Protein AF-A0A0M3RDX3-F1 (afdb_monomer)

Secondary structure (DSSP, 8-state):
----HHHHHHHHHHHHHTT-HHHHHHHHHHHHHHHHHHHHHT-HHHHHHHHHHHHHHHHHHHHHHHHHHHHHHHHHHHHHHHHSTT-HHHHHHHHHHHSS--HHHHHHHHHHHHHHHHHHHHHHHHHHHHHHHHHHHTS----------------------------------------TTHHHHHHHHHHHHHHHHHHHHT---BHHHHTTSGGGSTT-EEEEEEEEEEE----TTGGGGGGTEEEEEEEE-SS---GGG-EEEEEETTTTHHHHHHHHHHSEEEEEEEEE--TTT--TT--SEEEEEEEEE--

Sequence (315 aa):
MGWNWAAFFAGMFWLGYRKMYKIVLIILGAFLAFDIISLIINNPILDEMNYSIGIVTSVVLGMSGNYYYYKNAQDKIKNVKTLLPHNPTGQEDVLRKQGGSSWGGVFIVLGLFVVYLSINVAMAFVFDSTAQDSISKDKPEAAVATNNTDTSDKDNTDDTTEGTDTETDITDTDTTTSNSADDETSLATEQDLLQSYMKENGLTVQAIDFQYDMANQLNQEFAIIGNASLSDYYNYGFSELEKEFFAVK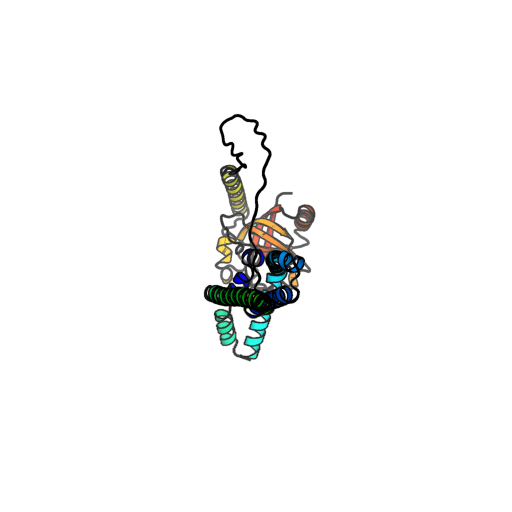IYPIEDSTSIKDVWTLYFSRTDFAELFNTLKVKGETLLVGTGFIPSELYEDSQGNLAVASQASWEE

Nearest PDB structures (foldseek):
  6cqk-assembly2_A  TM=6.726E-01  e=4.193E-02  Saccharomyces cerevisiae
  2hql-assembly3_F  TM=5.493E-01  e=7.071E-02  Mycoplasmoides pneumoniae

pLDDT: mean 79.91, std 21.63, range [25.94, 98.06]

Radius of gyration: 32.67 Å; Cα contacts (8 Å, |Δi|>4): 333; chains: 1; bounding box: 100×36×83 Å

Structure (mmCIF, N/CA/C/O backbone):
data_AF-A0A0M3RDX3-F1
#
_entry.id   AF-A0A0M3RDX3-F1
#
loop_
_atom_site.group_PDB
_atom_site.id
_atom_site.type_symbol
_atom_site.label_atom_id
_atom_site.label_alt_id
_atom_site.label_comp_id
_atom_site.label_asym_id
_atom_site.label_entity_id
_atom_site.label_seq_id
_atom_site.pdbx_PDB_ins_code
_atom_site.Cartn_x
_atom_site.Cartn_y
_atom_site.Cartn_z
_atom_site.occupancy
_atom_site.B_iso_or_equiv
_atom_site.auth_seq_id
_atom_s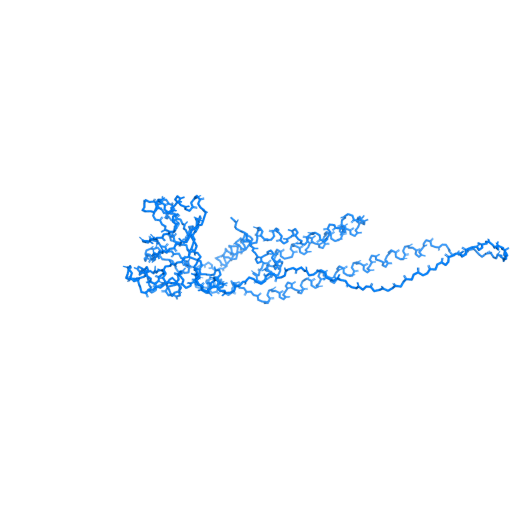ite.auth_comp_id
_atom_site.auth_asym_id
_atom_site.auth_atom_id
_atom_site.pdbx_PDB_model_num
ATOM 1 N N . MET A 1 1 ? -1.444 9.215 -1.630 1.00 56.88 1 MET A N 1
ATOM 2 C CA . MET A 1 1 ? -0.490 8.285 -2.286 1.00 56.88 1 MET A CA 1
ATOM 3 C C . MET A 1 1 ? 0.718 8.153 -1.378 1.00 56.88 1 MET A C 1
ATOM 5 O O . MET A 1 1 ? 1.425 9.136 -1.217 1.00 56.88 1 MET A O 1
ATOM 9 N N . GLY A 1 2 ? 0.893 7.006 -0.720 1.00 84.69 2 GLY A N 1
ATOM 10 C CA . GLY A 1 2 ? 2.034 6.755 0.171 1.00 84.69 2 GLY A CA 1
ATOM 11 C C . GLY A 1 2 ? 3.229 6.141 -0.564 1.00 84.69 2 GLY A C 1
ATOM 12 O O . GLY A 1 2 ? 3.058 5.541 -1.630 1.00 84.69 2 GLY A O 1
ATOM 13 N N . TRP A 1 3 ? 4.417 6.275 0.028 1.00 91.50 3 TRP A N 1
ATOM 14 C CA . TRP A 1 3 ? 5.672 5.701 -0.463 1.00 91.50 3 TRP A CA 1
ATOM 15 C C . TRP A 1 3 ? 5.632 4.165 -0.514 1.00 91.50 3 TRP A C 1
ATOM 17 O O . TRP A 1 3 ? 5.060 3.513 0.360 1.00 91.50 3 TRP A O 1
ATOM 27 N N . ASN A 1 4 ? 6.241 3.573 -1.542 1.00 94.19 4 ASN A N 1
ATOM 28 C CA . ASN A 1 4 ? 6.347 2.129 -1.728 1.00 94.19 4 ASN A CA 1
ATOM 29 C C . ASN A 1 4 ? 7.804 1.667 -1.583 1.00 94.19 4 ASN A C 1
ATOM 31 O O . ASN A 1 4 ? 8.571 1.645 -2.547 1.00 94.19 4 ASN A O 1
ATOM 35 N N . TRP A 1 5 ? 8.157 1.232 -0.373 1.00 93.94 5 TRP A N 1
ATOM 36 C CA . TRP A 1 5 ? 9.494 0.732 -0.048 1.00 93.94 5 TRP A CA 1
ATOM 37 C C . TRP A 1 5 ? 9.927 -0.464 -0.899 1.00 93.94 5 TRP A C 1
ATOM 39 O O . TRP A 1 5 ? 11.067 -0.527 -1.354 1.00 93.94 5 TRP A O 1
ATOM 49 N N . ALA A 1 6 ? 9.013 -1.395 -1.169 1.00 92.31 6 ALA A N 1
ATOM 50 C CA . ALA A 1 6 ? 9.333 -2.591 -1.938 1.00 92.31 6 ALA A CA 1
ATOM 51 C C . ALA A 1 6 ? 9.639 -2.262 -3.409 1.00 92.31 6 ALA A C 1
ATOM 53 O O . ALA A 1 6 ? 10.578 -2.807 -3.980 1.00 92.31 6 ALA A O 1
ATOM 54 N N . ALA A 1 7 ? 8.885 -1.344 -4.017 1.00 94.56 7 ALA A N 1
ATOM 55 C CA . ALA A 1 7 ? 9.127 -0.877 -5.378 1.00 94.56 7 ALA A CA 1
ATOM 56 C C . ALA A 1 7 ? 10.412 -0.046 -5.485 1.00 94.56 7 ALA A C 1
ATOM 58 O O . ALA A 1 7 ? 11.087 -0.120 -6.506 1.00 94.56 7 ALA A O 1
ATOM 59 N N . PHE A 1 8 ? 10.765 0.707 -4.440 1.00 95.44 8 PHE A N 1
ATOM 60 C CA . PHE A 1 8 ? 12.016 1.459 -4.386 1.00 95.44 8 PHE A CA 1
ATOM 61 C C . PHE A 1 8 ? 13.242 0.535 -4.365 1.00 95.44 8 PHE A C 1
ATOM 63 O O . PHE A 1 8 ? 14.113 0.655 -5.223 1.00 95.44 8 PHE A O 1
ATOM 70 N N . PHE A 1 9 ? 13.293 -0.421 -3.431 1.00 94.88 9 PHE A N 1
ATOM 71 C CA . PHE A 1 9 ? 14.467 -1.287 -3.272 1.00 94.88 9 PHE A CA 1
ATOM 72 C C . PHE A 1 9 ? 14.537 -2.415 -4.304 1.00 94.88 9 PHE A C 1
ATOM 74 O O . PHE A 1 9 ? 15.605 -2.696 -4.837 1.00 94.88 9 PHE A O 1
ATOM 81 N N . ALA A 1 10 ? 13.411 -3.065 -4.613 1.00 92.75 10 ALA A N 1
ATOM 82 C CA . ALA A 1 10 ? 13.387 -4.180 -5.562 1.00 92.75 10 ALA A CA 1
ATOM 83 C C . ALA A 1 10 ? 13.076 -3.746 -7.008 1.00 92.75 10 ALA A C 1
ATOM 85 O O . ALA A 1 10 ? 13.090 -4.581 -7.917 1.00 92.75 10 ALA A O 1
ATOM 86 N N . GLY A 1 11 ? 12.794 -2.461 -7.248 1.00 94.25 11 GLY A N 1
ATOM 87 C CA . GLY A 1 11 ? 12.669 -1.872 -8.581 1.00 94.25 11 GLY A CA 1
ATOM 88 C C . GLY A 1 11 ? 11.718 -2.634 -9.509 1.00 94.25 11 GLY A C 1
ATOM 89 O O . GLY A 1 11 ? 10.585 -2.987 -9.168 1.00 94.25 11 GLY A O 1
ATOM 90 N N . MET A 1 12 ? 12.200 -2.935 -10.715 1.00 94.50 12 MET A N 1
ATOM 91 C CA . MET A 1 12 ? 11.442 -3.679 -11.725 1.00 94.50 12 MET A CA 1
ATOM 92 C C . MET A 1 12 ? 11.116 -5.130 -11.323 1.00 94.50 12 MET A C 1
ATOM 94 O O . MET A 1 12 ? 10.133 -5.691 -11.814 1.00 94.50 12 MET A O 1
ATOM 98 N N . PHE A 1 13 ? 11.876 -5.743 -10.408 1.00 95.38 13 PHE A N 1
ATOM 99 C CA . PHE A 1 13 ? 11.593 -7.101 -9.930 1.00 95.38 13 PHE A CA 1
ATOM 100 C C . PHE A 1 13 ? 10.329 -7.142 -9.073 1.00 95.38 13 PHE A C 1
ATOM 102 O O . PHE A 1 13 ? 9.545 -8.087 -9.183 1.00 95.38 13 PHE A O 1
ATOM 109 N N . TRP A 1 14 ? 10.061 -6.084 -8.302 1.00 95.44 14 TRP A N 1
ATOM 110 C CA . TRP A 1 14 ? 8.790 -5.930 -7.595 1.00 95.44 14 TRP A CA 1
ATOM 111 C C . TRP A 1 14 ? 7.600 -5.867 -8.564 1.00 95.44 14 TRP A C 1
ATOM 113 O O . TRP A 1 14 ? 6.567 -6.509 -8.344 1.00 95.44 14 TRP A O 1
ATOM 123 N N . LEU A 1 15 ? 7.758 -5.165 -9.692 1.00 94.75 15 LEU A N 1
ATOM 124 C CA . LEU A 1 15 ? 6.741 -5.130 -10.747 1.00 94.75 15 LEU A CA 1
ATOM 125 C C . LEU A 1 15 ? 6.494 -6.529 -11.333 1.00 94.75 15 LEU A C 1
ATOM 127 O O . LEU A 1 15 ? 5.342 -6.916 -11.549 1.00 94.75 15 LEU A O 1
ATOM 131 N N . GLY A 1 16 ? 7.558 -7.308 -11.549 1.00 94.56 16 GLY A N 1
ATOM 132 C CA . GLY A 1 16 ? 7.484 -8.707 -11.979 1.00 94.56 16 GLY A CA 1
ATOM 133 C C . GLY A 1 16 ? 6.745 -9.597 -10.987 1.00 94.56 16 GLY A C 1
ATOM 134 O O . GLY A 1 16 ? 5.811 -10.307 -11.364 1.00 94.56 16 GLY A O 1
ATOM 135 N N . TYR A 1 17 ? 7.101 -9.490 -9.707 1.00 94.12 17 TYR A N 1
ATOM 136 C CA . TYR A 1 17 ? 6.455 -10.196 -8.602 1.00 94.12 17 TYR A CA 1
ATOM 137 C C . TYR A 1 17 ? 4.943 -9.921 -8.537 1.00 94.12 17 TYR A C 1
ATOM 139 O O . TYR A 1 17 ? 4.150 -10.833 -8.291 1.00 94.12 17 TYR A O 1
ATOM 147 N N . ARG A 1 18 ? 4.523 -8.683 -8.836 1.00 92.50 18 ARG A N 1
ATOM 148 C CA . ARG A 1 18 ? 3.112 -8.248 -8.892 1.00 92.50 18 ARG A CA 1
ATOM 149 C C . ARG A 1 18 ? 2.455 -8.417 -10.270 1.00 92.50 18 ARG A C 1
ATOM 151 O O . ARG A 1 18 ? 1.330 -7.955 -10.482 1.00 92.50 18 ARG A O 1
ATOM 158 N N . LYS A 1 19 ? 3.119 -9.103 -11.208 1.00 90.88 19 LYS A N 1
ATOM 159 C CA . LYS A 1 19 ? 2.622 -9.399 -12.564 1.00 90.88 19 LYS A CA 1
ATOM 160 C C . LYS A 1 19 ? 2.250 -8.130 -13.353 1.00 90.88 19 LYS A C 1
ATOM 162 O O . LYS A 1 19 ? 1.191 -8.072 -13.987 1.00 90.88 19 LYS A O 1
ATOM 167 N N . MET A 1 20 ? 3.095 -7.099 -13.286 1.00 92.69 20 MET A N 1
ATOM 168 C CA . MET A 1 20 ? 2.949 -5.811 -13.985 1.00 92.69 20 MET A CA 1
ATOM 169 C C . MET A 1 20 ? 3.916 -5.681 -15.174 1.00 92.69 20 MET A C 1
ATOM 171 O O . MET A 1 20 ? 4.613 -4.680 -15.335 1.00 92.69 20 MET A O 1
ATOM 175 N N . TYR A 1 21 ? 3.951 -6.697 -16.040 1.00 92.94 21 TYR A N 1
ATOM 176 C CA . TYR A 1 21 ? 4.960 -6.829 -17.102 1.00 92.94 21 TYR A CA 1
ATOM 177 C C . TYR A 1 21 ? 4.956 -5.699 -18.140 1.00 92.94 21 TYR A C 1
ATOM 179 O O . TYR A 1 21 ? 5.997 -5.393 -18.707 1.00 92.94 21 TYR A O 1
ATOM 187 N N . LYS A 1 22 ? 3.814 -5.036 -18.371 1.00 93.12 22 LYS A N 1
ATOM 188 C CA . LYS A 1 22 ? 3.742 -3.896 -19.303 1.00 93.12 22 LYS A CA 1
ATOM 189 C C . LYS A 1 22 ? 4.659 -2.748 -18.873 1.00 93.12 22 LYS A C 1
ATOM 191 O O . LYS A 1 22 ? 5.347 -2.181 -19.707 1.00 93.12 22 LYS A O 1
ATOM 196 N N . ILE A 1 23 ? 4.686 -2.438 -17.576 1.00 93.69 23 ILE A N 1
ATOM 197 C CA . ILE A 1 23 ? 5.525 -1.362 -17.031 1.00 93.69 23 ILE A CA 1
ATOM 198 C C . ILE A 1 23 ? 6.998 -1.765 -17.106 1.00 93.69 23 ILE A C 1
ATOM 200 O O . ILE A 1 23 ? 7.827 -0.955 -17.499 1.00 93.69 23 ILE A O 1
ATOM 204 N N . VAL A 1 24 ? 7.310 -3.033 -16.819 1.00 95.81 24 VAL A N 1
ATOM 205 C CA . VAL A 1 24 ? 8.669 -3.576 -16.973 1.00 95.81 24 VAL A CA 1
ATOM 206 C C . VAL A 1 24 ? 9.180 -3.391 -18.403 1.00 95.81 24 VAL A C 1
ATOM 208 O O . VAL A 1 24 ? 10.291 -2.907 -18.591 1.00 95.81 24 VAL A O 1
ATOM 211 N N . LEU A 1 25 ? 8.365 -3.724 -19.410 1.00 96.56 25 LEU A N 1
ATOM 212 C CA . LEU A 1 25 ? 8.739 -3.557 -20.817 1.00 96.56 25 LEU A CA 1
ATOM 213 C C . LEU A 1 25 ? 8.931 -2.086 -21.203 1.00 96.56 25 LEU A C 1
ATOM 215 O O . LEU A 1 25 ? 9.845 -1.785 -21.961 1.00 96.56 25 LEU A O 1
ATOM 219 N N . ILE A 1 26 ? 8.106 -1.176 -20.675 1.00 95.81 26 ILE A N 1
ATOM 220 C CA . ILE A 1 26 ? 8.267 0.267 -20.908 1.00 95.81 26 ILE A CA 1
ATOM 221 C C . ILE A 1 26 ? 9.595 0.762 -20.325 1.00 95.81 26 ILE A C 1
ATOM 223 O O . ILE A 1 26 ? 10.317 1.472 -21.014 1.00 95.81 26 ILE A O 1
ATOM 227 N N . ILE A 1 27 ? 9.934 0.367 -19.094 1.00 95.56 27 ILE A N 1
ATOM 228 C CA . ILE A 1 27 ? 11.190 0.766 -18.440 1.00 95.56 27 ILE A CA 1
ATOM 229 C C . ILE A 1 27 ? 12.394 0.222 -19.213 1.00 95.56 27 ILE A C 1
ATOM 231 O O . ILE A 1 27 ? 13.275 0.992 -19.579 1.00 95.56 27 ILE A O 1
ATOM 235 N N . LEU A 1 28 ? 12.408 -1.079 -19.527 1.00 96.00 28 LEU A N 1
ATOM 236 C CA . LEU A 1 28 ? 13.502 -1.689 -20.293 1.00 96.00 28 LEU A CA 1
ATOM 237 C C . LEU A 1 28 ? 13.637 -1.090 -21.693 1.00 96.00 28 LEU A C 1
ATOM 239 O O . LEU A 1 28 ? 14.749 -0.866 -22.158 1.00 96.00 28 LEU A O 1
ATOM 243 N N . GLY A 1 29 ? 12.517 -0.816 -22.364 1.00 96.19 29 GLY A N 1
ATOM 244 C CA . GLY A 1 29 ? 12.521 -0.162 -23.668 1.00 96.19 29 GLY A CA 1
ATOM 245 C C . GLY A 1 29 ? 13.047 1.272 -23.599 1.00 96.19 29 GLY A C 1
ATOM 246 O O . GLY A 1 29 ? 13.788 1.683 -24.484 1.00 96.19 29 GLY A O 1
ATOM 247 N N . ALA A 1 30 ? 12.705 2.017 -22.544 1.00 94.75 30 ALA A N 1
ATOM 248 C CA . ALA A 1 30 ? 13.219 3.364 -22.322 1.00 94.75 30 ALA A CA 1
ATOM 249 C C . ALA A 1 30 ? 14.728 3.362 -22.044 1.00 94.75 30 ALA A C 1
ATOM 251 O O . ALA A 1 30 ? 15.435 4.190 -22.611 1.00 94.75 30 ALA A O 1
ATOM 252 N N . PHE A 1 31 ? 15.221 2.416 -21.237 1.00 94.25 31 PHE A N 1
ATOM 253 C CA . PHE A 1 31 ? 16.658 2.241 -20.999 1.00 94.25 31 PHE A CA 1
ATOM 254 C C . PHE A 1 31 ? 17.389 1.898 -22.292 1.00 94.25 31 PHE A C 1
ATOM 256 O O . PHE A 1 31 ? 18.307 2.609 -22.675 1.00 94.25 31 PHE A O 1
ATOM 263 N N . LEU A 1 32 ? 16.897 0.907 -23.039 1.00 94.06 32 LEU A N 1
ATOM 264 C CA . LEU A 1 32 ? 17.503 0.521 -24.310 1.00 94.06 32 LEU A CA 1
ATOM 265 C C . LEU A 1 32 ? 17.516 1.676 -25.326 1.00 94.06 32 LEU A C 1
ATOM 267 O O . LEU A 1 32 ? 18.496 1.866 -26.038 1.00 94.06 32 LEU A O 1
ATOM 271 N N . ALA A 1 33 ? 16.437 2.458 -25.406 1.00 93.06 33 ALA A N 1
ATOM 272 C CA . ALA A 1 33 ? 16.391 3.631 -26.273 1.00 93.06 33 ALA A CA 1
ATOM 273 C C . ALA A 1 33 ? 17.407 4.698 -25.840 1.00 93.06 33 ALA A C 1
ATOM 275 O O . ALA A 1 33 ? 18.062 5.290 -26.695 1.00 93.06 33 ALA A O 1
ATOM 276 N N . PHE A 1 34 ? 17.550 4.927 -24.532 1.00 91.62 34 PHE A N 1
ATOM 277 C CA . PHE A 1 34 ? 18.542 5.848 -23.987 1.00 91.62 34 PHE A CA 1
ATOM 278 C C . PHE A 1 34 ? 19.973 5.382 -24.290 1.00 91.62 34 PHE A C 1
ATOM 280 O O . PHE A 1 34 ? 20.761 6.185 -24.781 1.00 91.62 34 PHE A O 1
ATOM 287 N N . ASP A 1 35 ? 20.274 4.091 -24.115 1.00 89.50 35 ASP A N 1
ATOM 288 C CA . ASP A 1 35 ? 21.580 3.502 -24.440 1.00 89.50 35 ASP A CA 1
ATOM 289 C C . ASP A 1 35 ? 21.932 3.705 -25.923 1.00 89.50 35 ASP A C 1
ATOM 291 O O . ASP A 1 35 ? 23.019 4.177 -26.256 1.00 89.50 35 ASP A O 1
ATOM 295 N N . ILE A 1 36 ? 20.989 3.423 -26.833 1.00 89.88 36 ILE A N 1
ATOM 296 C CA . ILE A 1 36 ? 21.179 3.630 -28.279 1.00 89.88 36 ILE A CA 1
ATOM 297 C C . ILE A 1 36 ? 21.453 5.108 -28.591 1.00 89.88 36 ILE A C 1
ATOM 299 O O . ILE A 1 36 ? 22.317 5.421 -29.409 1.00 89.88 36 ILE A O 1
ATOM 303 N N . ILE A 1 37 ? 20.726 6.026 -27.949 1.00 90.19 37 ILE A N 1
ATOM 304 C CA . ILE A 1 37 ? 20.927 7.468 -28.128 1.00 90.19 37 ILE A CA 1
ATOM 305 C C . ILE A 1 37 ? 22.308 7.891 -27.610 1.00 90.19 37 ILE A C 1
ATOM 307 O O . ILE A 1 37 ? 22.996 8.634 -28.312 1.00 90.19 37 ILE A O 1
ATOM 311 N N . SER A 1 38 ? 22.732 7.405 -26.437 1.00 88.00 38 SER A N 1
ATOM 312 C CA . SER A 1 38 ? 24.060 7.703 -25.877 1.00 88.00 38 SER A CA 1
ATOM 313 C C . SER A 1 38 ? 25.166 7.251 -26.829 1.00 88.00 38 SER A C 1
ATOM 315 O O . SER A 1 38 ? 26.040 8.044 -27.178 1.00 88.00 38 SER A O 1
ATOM 317 N N . LEU A 1 39 ? 25.049 6.028 -27.362 1.00 85.31 39 LEU A N 1
ATOM 318 C CA . LEU A 1 39 ? 26.000 5.462 -28.324 1.00 85.31 39 LEU A CA 1
ATOM 319 C C . LEU A 1 39 ? 26.100 6.276 -29.623 1.00 85.31 39 LEU A C 1
ATOM 321 O O . LEU A 1 39 ? 27.195 6.468 -30.145 1.00 85.31 39 LEU A O 1
ATOM 325 N N . ILE A 1 40 ? 24.978 6.765 -30.163 1.00 86.75 40 ILE A N 1
ATOM 326 C CA . ILE A 1 40 ? 24.977 7.548 -31.413 1.00 86.75 40 ILE A CA 1
ATOM 327 C C . ILE A 1 40 ? 25.571 8.944 -31.201 1.00 86.75 40 ILE A C 1
ATOM 329 O O . ILE A 1 40 ? 26.276 9.454 -32.072 1.00 86.75 40 ILE A O 1
ATOM 333 N N . ILE A 1 41 ? 25.254 9.587 -30.075 1.00 88.31 41 ILE A N 1
ATOM 334 C CA . ILE A 1 41 ? 25.700 10.955 -29.784 1.00 88.31 41 ILE A CA 1
ATOM 335 C C . ILE A 1 41 ? 27.169 10.966 -29.324 1.00 88.31 41 ILE A C 1
ATOM 337 O O . ILE A 1 41 ? 27.855 11.964 -29.550 1.00 88.31 41 ILE A O 1
ATOM 341 N N . ASN A 1 42 ? 27.650 9.867 -28.727 1.00 82.94 42 ASN A N 1
ATOM 342 C CA . ASN A 1 42 ? 29.015 9.688 -28.226 1.00 82.94 42 ASN A CA 1
ATOM 343 C C . ASN A 1 42 ? 29.465 10.868 -27.342 1.00 82.94 42 ASN A C 1
ATOM 345 O O . ASN A 1 42 ? 30.502 11.493 -27.575 1.00 82.94 42 ASN A O 1
ATOM 349 N N . ASN A 1 43 ? 28.618 11.234 -26.373 1.00 83.81 43 ASN A N 1
ATOM 350 C CA . ASN A 1 43 ? 28.855 12.358 -25.472 1.00 83.81 43 ASN A CA 1
ATOM 351 C C . ASN A 1 43 ? 29.113 11.853 -24.044 1.00 83.81 43 ASN A C 1
ATOM 353 O O . ASN A 1 43 ? 28.217 11.235 -23.466 1.00 83.81 43 ASN A O 1
ATOM 357 N N . PRO A 1 44 ? 30.265 12.196 -23.438 1.00 82.81 44 PRO A N 1
ATOM 358 C CA . PRO A 1 44 ? 30.644 11.702 -22.115 1.00 82.81 44 PRO A CA 1
ATOM 359 C C . PRO A 1 44 ? 29.654 12.084 -21.002 1.00 82.81 44 PRO A C 1
ATOM 361 O O . PRO A 1 44 ? 29.497 11.337 -20.044 1.00 82.81 44 PRO A O 1
ATOM 364 N N . ILE A 1 45 ? 28.918 13.194 -21.141 1.00 83.06 45 ILE A N 1
ATOM 365 C CA . ILE A 1 45 ? 27.884 13.598 -20.174 1.00 83.06 45 ILE A CA 1
ATOM 366 C C . ILE A 1 45 ? 26.717 12.599 -20.170 1.00 83.06 45 ILE A C 1
ATOM 368 O O . ILE A 1 45 ? 26.169 12.292 -19.113 1.00 83.06 45 ILE A O 1
ATOM 372 N N . LEU A 1 46 ? 26.318 12.086 -21.339 1.00 81.44 46 LEU A N 1
ATOM 373 C CA . LEU A 1 46 ? 25.218 11.119 -21.436 1.00 81.44 46 LEU A CA 1
ATOM 374 C C . LEU A 1 46 ? 25.610 9.763 -20.834 1.00 81.44 46 LEU A C 1
ATOM 376 O O . LEU A 1 46 ? 24.785 9.135 -20.167 1.00 81.44 46 LEU A O 1
ATOM 380 N N . ASP A 1 47 ? 26.876 9.370 -20.982 1.00 78.50 47 ASP A N 1
ATOM 381 C CA . ASP A 1 47 ? 27.413 8.143 -20.389 1.00 78.50 47 ASP A CA 1
ATOM 382 C C . ASP A 1 47 ? 27.488 8.232 -18.857 1.00 78.50 47 ASP A C 1
ATOM 384 O O . ASP A 1 47 ? 27.100 7.291 -18.160 1.00 78.50 47 ASP A O 1
ATOM 388 N N . GLU A 1 48 ? 27.893 9.384 -18.308 1.00 81.25 48 GLU A N 1
ATOM 389 C CA . GLU A 1 48 ? 27.860 9.632 -16.859 1.00 81.25 48 GLU A CA 1
ATOM 390 C C . GLU A 1 48 ? 26.429 9.590 -16.301 1.00 81.25 48 GLU A C 1
ATOM 392 O O . GLU A 1 48 ? 26.175 9.000 -15.245 1.00 81.25 48 GLU A O 1
ATOM 397 N N . MET A 1 49 ? 25.459 10.156 -17.029 1.00 81.12 49 MET A N 1
ATOM 398 C CA . MET A 1 49 ? 24.050 10.122 -16.632 1.00 81.12 49 MET A CA 1
ATOM 399 C C . MET A 1 49 ? 23.477 8.701 -16.595 1.00 81.12 49 MET A C 1
ATOM 401 O O . MET A 1 49 ? 22.560 8.448 -15.804 1.00 81.12 49 MET A O 1
ATOM 405 N N . ASN A 1 50 ? 24.017 7.767 -17.384 1.00 77.38 50 ASN A N 1
ATOM 406 C CA . ASN A 1 50 ? 23.499 6.404 -17.460 1.00 77.38 50 ASN A CA 1
ATOM 407 C C . ASN A 1 50 ? 23.575 5.671 -16.106 1.00 77.38 50 ASN A C 1
ATOM 409 O O . ASN A 1 50 ? 22.658 4.943 -15.737 1.00 77.38 50 ASN A O 1
ATOM 413 N N . TYR A 1 51 ? 24.588 5.949 -15.278 1.00 75.06 51 TYR A N 1
ATOM 414 C CA . TYR A 1 51 ? 24.670 5.382 -13.923 1.00 75.06 51 TYR A CA 1
ATOM 415 C C . TYR A 1 51 ? 23.560 5.886 -12.986 1.00 75.06 51 TYR A C 1
ATOM 417 O O . TYR A 1 51 ? 23.111 5.166 -12.091 1.00 75.06 51 TYR A O 1
ATOM 425 N N . SER A 1 52 ? 23.073 7.111 -13.198 1.00 85.62 52 SER A N 1
ATOM 426 C CA . SER A 1 52 ? 22.057 7.739 -12.344 1.00 85.62 52 SER A CA 1
ATOM 427 C C . SER A 1 52 ? 20.617 7.343 -12.699 1.00 85.62 52 SER A C 1
ATOM 429 O O . SER A 1 52 ? 19.724 7.439 -11.850 1.00 85.62 52 SER A O 1
ATOM 431 N N . ILE A 1 53 ? 20.377 6.838 -13.918 1.00 88.31 53 ILE A N 1
ATOM 432 C CA . ILE A 1 53 ? 19.027 6.520 -14.413 1.00 88.31 53 ILE A CA 1
ATOM 433 C C . ILE A 1 53 ? 18.338 5.443 -13.566 1.00 88.31 53 ILE A C 1
ATOM 435 O O . ILE A 1 53 ? 17.126 5.499 -13.342 1.00 88.31 53 ILE A O 1
ATOM 439 N N . GLY A 1 54 ? 19.113 4.489 -13.039 1.00 88.56 54 GLY A N 1
ATOM 440 C CA . GLY A 1 54 ? 18.614 3.429 -12.167 1.00 88.56 54 GLY A CA 1
ATOM 441 C C . GLY A 1 54 ? 18.073 3.981 -10.850 1.00 88.56 54 GLY A C 1
ATOM 442 O O . GLY A 1 54 ? 16.959 3.643 -10.456 1.00 88.56 54 GLY A O 1
ATOM 443 N N . ILE A 1 55 ? 18.810 4.900 -10.217 1.00 91.19 55 ILE A N 1
ATOM 444 C CA . ILE A 1 55 ? 18.405 5.544 -8.958 1.00 91.19 55 ILE A CA 1
ATOM 445 C C . ILE A 1 55 ? 17.133 6.363 -9.175 1.00 91.19 55 ILE A C 1
ATOM 447 O O . ILE A 1 55 ? 16.166 6.213 -8.427 1.00 91.19 55 ILE A O 1
ATOM 451 N N . VAL A 1 56 ? 17.100 7.184 -10.230 1.00 93.69 56 VAL A N 1
ATOM 452 C CA . VAL A 1 56 ? 15.916 7.983 -10.582 1.00 93.69 56 VAL A CA 1
ATOM 453 C C . VAL A 1 56 ? 14.708 7.075 -10.809 1.00 93.69 56 VAL A C 1
ATOM 455 O O . VAL A 1 56 ? 13.629 7.332 -10.277 1.00 93.69 56 VAL A O 1
ATOM 458 N N . THR A 1 57 ? 14.891 5.973 -11.537 1.00 93.62 57 THR A N 1
ATOM 459 C CA . THR A 1 57 ? 13.824 4.999 -11.793 1.00 93.62 57 THR A CA 1
ATOM 460 C C . THR A 1 57 ? 13.326 4.358 -10.499 1.00 93.62 57 THR A C 1
ATOM 462 O O . THR A 1 57 ? 12.115 4.279 -10.297 1.00 93.62 57 THR A O 1
ATOM 465 N N . SER A 1 58 ? 14.219 3.961 -9.590 1.00 92.56 58 SER A N 1
ATOM 466 C CA . SER A 1 58 ? 13.848 3.413 -8.280 1.00 92.56 58 SER A CA 1
ATOM 467 C C . SER A 1 58 ? 13.052 4.409 -7.441 1.00 92.56 58 SER A C 1
ATOM 469 O O . SER A 1 58 ? 12.021 4.045 -6.880 1.00 92.56 58 SER A O 1
ATOM 471 N N . VAL A 1 59 ? 13.460 5.681 -7.400 1.00 95.12 59 VAL A N 1
ATOM 472 C CA . VAL A 1 59 ? 12.726 6.746 -6.694 1.00 95.12 59 VAL A CA 1
ATOM 473 C C . VAL A 1 59 ? 11.333 6.943 -7.297 1.00 95.12 59 VAL A C 1
ATOM 475 O O . VAL A 1 59 ? 10.339 6.955 -6.568 1.00 95.12 59 VAL A O 1
ATOM 478 N N . VAL A 1 60 ? 11.231 7.030 -8.627 1.00 94.88 60 VAL A N 1
ATOM 479 C CA . VAL A 1 60 ? 9.945 7.161 -9.329 1.00 94.88 60 VAL A CA 1
ATOM 480 C C . VAL A 1 60 ? 9.040 5.964 -9.037 1.00 94.88 60 VAL A C 1
ATOM 482 O O . VAL A 1 60 ? 7.851 6.145 -8.765 1.00 94.88 60 VAL A O 1
ATOM 485 N N . LEU A 1 61 ? 9.579 4.743 -9.039 1.00 94.75 61 LEU A N 1
ATOM 486 C CA . LEU A 1 61 ? 8.839 3.535 -8.670 1.00 94.75 61 LEU A CA 1
ATOM 487 C C . LEU A 1 61 ? 8.429 3.531 -7.193 1.00 94.75 61 LEU A C 1
ATOM 489 O O . LEU A 1 61 ? 7.311 3.121 -6.889 1.00 94.75 61 LEU A O 1
ATOM 493 N N . GLY A 1 62 ? 9.266 4.040 -6.291 1.00 94.38 62 GLY A N 1
ATOM 494 C CA . GLY A 1 62 ? 8.929 4.227 -4.880 1.00 94.38 62 GLY A CA 1
ATOM 495 C C . GLY A 1 62 ? 7.741 5.171 -4.685 1.00 94.38 62 GLY A C 1
ATOM 496 O O . GLY A 1 62 ? 6.801 4.851 -3.961 1.00 94.38 62 GLY A O 1
ATOM 497 N N . MET A 1 63 ? 7.713 6.296 -5.401 1.00 93.19 63 MET A N 1
ATOM 498 C CA . MET A 1 63 ? 6.612 7.266 -5.321 1.00 93.19 63 MET A CA 1
ATOM 499 C C . MET A 1 63 ? 5.319 6.765 -5.980 1.00 93.19 63 MET A C 1
ATOM 501 O O . MET A 1 63 ? 4.221 7.030 -5.492 1.00 93.19 63 MET A O 1
ATOM 505 N N . SER A 1 64 ? 5.429 6.062 -7.111 1.00 91.75 64 SER A N 1
ATOM 506 C CA . SER A 1 64 ? 4.286 5.761 -7.991 1.00 91.75 64 SER A CA 1
ATOM 507 C C . SER A 1 64 ? 3.860 4.289 -8.020 1.00 91.75 64 SER A C 1
ATOM 509 O O . SER A 1 64 ? 2.811 3.961 -8.579 1.00 91.75 64 SER A O 1
ATOM 511 N N . GLY A 1 65 ? 4.615 3.383 -7.396 1.00 89.12 65 GLY A N 1
ATOM 512 C CA . GLY A 1 65 ? 4.389 1.937 -7.468 1.00 89.12 65 GLY A CA 1
ATOM 513 C C . GLY A 1 65 ? 3.00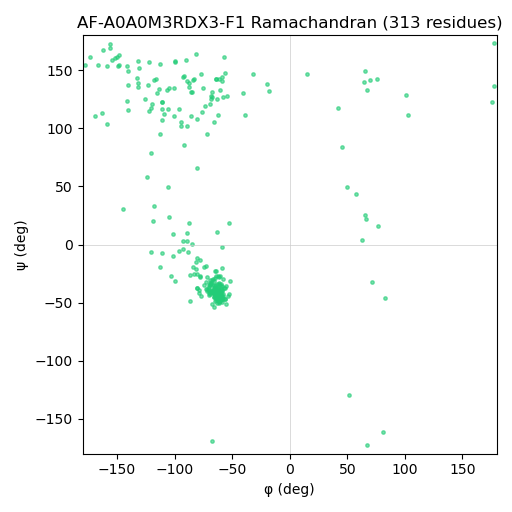8 1.513 -6.970 1.00 89.12 65 GLY A C 1
ATOM 514 O O . GLY A 1 65 ? 2.351 0.678 -7.596 1.00 89.12 65 GLY A O 1
ATOM 515 N N . ASN A 1 66 ? 2.517 2.146 -5.899 1.00 89.94 66 ASN A N 1
ATOM 516 C CA . ASN A 1 66 ? 1.172 1.906 -5.366 1.00 89.94 66 ASN A CA 1
ATOM 517 C C . ASN A 1 66 ? 0.070 2.348 -6.341 1.00 89.94 66 ASN A C 1
ATOM 519 O O . ASN A 1 66 ? -0.895 1.611 -6.547 1.00 89.94 66 ASN A O 1
ATOM 523 N N . TYR A 1 67 ? 0.240 3.504 -6.991 1.00 91.25 67 TYR A N 1
ATOM 524 C CA . TYR A 1 67 ? -0.700 4.006 -7.998 1.00 91.25 67 TYR A CA 1
ATOM 525 C C . TYR A 1 67 ? -0.807 3.050 -9.189 1.00 91.25 67 TYR A C 1
ATOM 527 O O . TYR A 1 67 ? -1.906 2.651 -9.581 1.00 91.25 67 TYR A O 1
ATOM 535 N N . TYR A 1 68 ? 0.334 2.637 -9.743 1.00 89.12 68 TYR A N 1
ATOM 536 C CA . TYR A 1 68 ? 0.357 1.733 -10.889 1.00 89.12 68 TYR A CA 1
ATOM 537 C C . TYR A 1 68 ? -0.188 0.346 -10.553 1.00 89.12 68 TYR A C 1
ATOM 539 O O . TYR A 1 68 ? -0.911 -0.238 -11.363 1.00 89.12 68 TYR A O 1
ATOM 547 N N . TYR A 1 69 ? 0.101 -0.158 -9.352 1.00 89.81 69 TYR A N 1
ATOM 548 C CA . TYR A 1 69 ? -0.477 -1.407 -8.871 1.00 89.81 69 TYR A CA 1
ATOM 549 C C . TYR A 1 69 ? -2.000 -1.328 -8.775 1.00 89.81 69 TYR A C 1
ATOM 551 O O . TYR A 1 69 ? -2.686 -2.198 -9.316 1.00 89.81 69 TYR A O 1
ATOM 559 N N . TYR A 1 70 ? -2.525 -0.268 -8.156 1.00 89.31 70 TYR A N 1
ATOM 560 C CA . TYR A 1 70 ? -3.963 -0.050 -8.027 1.00 89.31 70 TYR A CA 1
ATOM 561 C C . TYR A 1 70 ? -4.651 0.014 -9.393 1.00 89.31 70 TYR A C 1
ATOM 563 O O . TYR A 1 70 ? -5.601 -0.727 -9.648 1.00 89.31 70 TYR A O 1
ATOM 571 N N . LYS A 1 71 ? -4.117 0.826 -10.312 1.00 89.19 71 LYS A N 1
ATOM 572 C CA . LYS A 1 71 ? -4.650 0.958 -11.672 1.00 89.19 71 LYS A CA 1
ATOM 573 C C . LYS A 1 71 ? -4.656 -0.380 -12.417 1.00 89.19 71 LYS A C 1
ATOM 575 O O . LYS A 1 71 ? -5.668 -0.767 -12.991 1.00 89.19 71 LYS A O 1
ATOM 580 N N . ASN A 1 72 ? -3.555 -1.129 -12.355 1.00 88.19 72 ASN A N 1
ATOM 581 C CA . ASN A 1 72 ? -3.455 -2.439 -12.997 1.00 88.19 72 ASN A CA 1
ATOM 582 C C . ASN A 1 72 ? -4.424 -3.469 -12.389 1.00 88.19 72 ASN A C 1
ATOM 584 O O . ASN A 1 72 ? -4.963 -4.309 -13.111 1.00 88.19 72 ASN A O 1
ATOM 588 N N . ALA A 1 73 ? -4.661 -3.418 -11.075 1.00 88.25 73 ALA A N 1
ATOM 589 C CA . ALA A 1 73 ? -5.649 -4.268 -10.417 1.00 88.25 73 ALA A CA 1
ATOM 590 C C . ALA A 1 73 ? -7.075 -3.929 -10.881 1.00 88.25 73 ALA A C 1
ATOM 592 O O . ALA A 1 73 ? -7.824 -4.833 -11.253 1.00 88.25 73 ALA A O 1
ATOM 593 N N . GLN A 1 74 ? -7.424 -2.642 -10.949 1.00 89.62 74 GLN A N 1
ATOM 594 C CA . GLN A 1 74 ? -8.718 -2.198 -11.471 1.00 89.62 74 GLN A CA 1
ATOM 595 C C . GLN A 1 74 ? -8.933 -2.611 -12.928 1.00 89.62 74 GLN A C 1
ATOM 597 O O . GLN A 1 74 ? -9.996 -3.135 -13.262 1.00 89.62 74 GLN A O 1
ATOM 602 N N . ASP A 1 75 ? -7.922 -2.444 -13.783 1.00 87.56 75 ASP A N 1
ATOM 603 C CA . ASP A 1 75 ? -7.994 -2.853 -15.187 1.00 87.56 75 ASP A CA 1
ATOM 604 C C . ASP A 1 75 ? -8.239 -4.365 -15.315 1.00 87.56 75 ASP A C 1
ATOM 606 O O . ASP A 1 75 ? -9.065 -4.798 -16.121 1.00 87.56 75 ASP A O 1
ATOM 610 N N . LYS A 1 76 ? -7.578 -5.190 -14.490 1.00 85.69 76 LYS A N 1
ATOM 611 C CA . LYS A 1 76 ? -7.824 -6.643 -14.444 1.00 85.69 76 LYS A CA 1
ATOM 612 C C . LYS A 1 76 ? -9.255 -6.961 -14.018 1.00 85.69 76 LYS A C 1
ATOM 614 O O . LYS A 1 76 ? -9.917 -7.743 -14.696 1.00 85.69 76 LYS A O 1
ATOM 619 N N . ILE A 1 77 ? -9.751 -6.327 -12.956 1.00 87.69 77 ILE A N 1
ATOM 620 C CA . ILE A 1 77 ? -11.126 -6.526 -12.474 1.00 87.69 77 ILE A CA 1
ATOM 621 C C . ILE A 1 77 ? -12.137 -6.141 -13.554 1.00 87.69 77 ILE A C 1
ATOM 623 O O . ILE A 1 77 ? -13.053 -6.909 -13.847 1.00 87.69 77 ILE A O 1
ATOM 627 N N . LYS A 1 78 ? -11.949 -4.986 -14.197 1.00 89.00 78 LYS A N 1
ATOM 628 C CA . LYS A 1 78 ? -12.805 -4.518 -15.291 1.00 89.00 78 LYS A CA 1
ATOM 629 C C . LYS A 1 78 ? -12.813 -5.502 -16.461 1.00 89.00 78 LYS A C 1
ATOM 631 O O . LYS A 1 78 ? -13.882 -5.822 -16.980 1.00 89.00 78 LYS A O 1
ATOM 636 N N . ASN A 1 79 ? -11.646 -6.016 -16.849 1.00 88.12 79 ASN A N 1
ATOM 637 C CA . ASN A 1 79 ? -11.534 -7.005 -17.919 1.00 88.12 79 ASN A CA 1
ATOM 638 C C . ASN A 1 79 ? -12.252 -8.311 -17.562 1.00 88.12 79 ASN A C 1
ATOM 640 O O . ASN A 1 79 ? -13.017 -8.816 -18.376 1.00 88.12 79 ASN A O 1
ATOM 644 N N . VAL A 1 80 ? -12.081 -8.829 -16.341 1.00 87.62 80 VAL A N 1
ATOM 645 C CA . VAL A 1 80 ? -12.759 -10.061 -15.901 1.00 87.62 80 VAL A CA 1
ATOM 646 C C . VAL A 1 80 ? -14.279 -9.877 -15.857 1.00 87.62 80 VAL A C 1
ATOM 648 O O . VAL A 1 80 ? -15.003 -10.719 -16.385 1.00 87.62 80 VAL A O 1
ATOM 651 N N . LYS A 1 81 ? -14.770 -8.748 -15.331 1.00 83.75 81 LYS A N 1
ATOM 652 C CA . LYS A 1 81 ? -16.205 -8.403 -15.337 1.00 83.75 81 LYS A CA 1
ATOM 653 C C . LYS A 1 81 ? -16.784 -8.317 -16.752 1.00 83.75 81 LYS A C 1
ATOM 655 O O . LYS A 1 81 ? -17.922 -8.715 -16.972 1.00 83.75 81 LYS A O 1
ATOM 660 N N . THR A 1 82 ? -15.992 -7.829 -17.707 1.00 88.44 82 THR A N 1
ATOM 661 C CA . THR A 1 82 ? -16.390 -7.727 -19.121 1.00 88.44 82 THR A CA 1
ATOM 662 C C . THR A 1 82 ? -16.385 -9.089 -19.824 1.00 88.44 82 THR A C 1
ATOM 664 O O . THR A 1 82 ? -17.228 -9.333 -20.680 1.00 88.44 82 THR A O 1
ATOM 667 N N . LEU A 1 83 ? -15.452 -9.981 -19.473 1.00 86.19 83 LEU A N 1
ATOM 668 C CA . LEU A 1 83 ? -15.323 -11.316 -20.073 1.00 86.19 83 LEU A CA 1
ATOM 669 C C . LEU A 1 83 ? -16.344 -12.327 -19.533 1.00 86.19 83 LEU A C 1
ATOM 671 O O . LEU A 1 83 ? -16.701 -13.264 -20.241 1.00 86.19 83 LEU A O 1
ATOM 675 N N . LEU A 1 84 ? -16.804 -12.151 -18.293 1.00 84.44 84 LEU A N 1
ATOM 676 C CA . LEU A 1 84 ? -17.749 -13.046 -17.618 1.00 84.44 84 LEU A CA 1
ATOM 677 C C . LEU A 1 84 ? -19.001 -12.286 -17.141 1.00 84.44 84 LEU A C 1
ATOM 679 O O . LEU A 1 84 ? -19.292 -12.288 -15.940 1.00 84.44 84 LEU A O 1
ATOM 683 N N . PRO A 1 85 ? -19.760 -11.623 -18.034 1.00 73.62 85 PRO A N 1
ATOM 684 C CA . PRO A 1 85 ? -20.981 -10.938 -17.634 1.00 73.62 85 PRO A CA 1
ATOM 685 C C . PRO A 1 85 ? -21.977 -11.982 -17.101 1.00 73.62 85 PRO A C 1
ATOM 687 O O . PRO A 1 85 ? -22.270 -12.963 -17.776 1.00 73.62 85 PRO A O 1
ATOM 690 N N . HIS A 1 86 ? -22.471 -11.787 -15.875 1.00 77.12 86 HIS A N 1
ATOM 691 C CA . HIS A 1 86 ? -23.436 -12.662 -15.178 1.00 77.12 86 HIS A CA 1
ATOM 692 C C . HIS A 1 86 ? -22.917 -13.982 -14.578 1.00 77.12 86 HIS A C 1
ATOM 694 O O . HIS A 1 86 ? -23.727 -14.821 -14.193 1.00 77.12 86 HIS A O 1
ATOM 700 N N . ASN A 1 87 ? -21.603 -14.167 -14.417 1.00 82.31 87 ASN A N 1
ATOM 701 C CA . ASN A 1 87 ? -21.057 -15.300 -13.656 1.00 82.31 87 ASN A CA 1
ATOM 702 C C . ASN A 1 87 ? -20.203 -14.820 -12.465 1.00 82.31 87 ASN A C 1
ATOM 704 O O . ASN A 1 87 ? -18.976 -14.813 -12.577 1.00 82.31 87 ASN A O 1
ATOM 708 N N . PRO A 1 88 ? -20.818 -14.393 -11.344 1.00 75.06 88 PRO A N 1
ATOM 709 C CA . PRO A 1 88 ? -20.092 -13.840 -10.196 1.00 75.06 88 PRO A CA 1
ATOM 710 C C . PRO A 1 88 ? -19.093 -14.841 -9.596 1.00 75.06 88 PRO A C 1
ATOM 712 O O . PRO A 1 88 ? -17.931 -14.498 -9.405 1.00 75.06 88 PRO A O 1
ATOM 715 N N . THR A 1 89 ? -19.481 -16.109 -9.441 1.00 77.56 89 THR A N 1
ATOM 716 C CA . THR A 1 89 ? -18.594 -17.171 -8.936 1.00 77.56 89 THR A CA 1
ATOM 717 C C . THR A 1 89 ? -17.400 -17.416 -9.866 1.00 77.56 89 THR A C 1
ATOM 719 O O . THR A 1 89 ? -16.265 -17.559 -9.419 1.00 77.56 89 THR A O 1
ATOM 722 N N . GLY A 1 90 ? -17.622 -17.407 -11.184 1.00 79.00 90 GLY A N 1
ATOM 723 C CA . GLY A 1 90 ? -16.549 -17.521 -12.173 1.00 79.00 90 GLY A CA 1
ATOM 724 C C . GLY A 1 90 ? -15.625 -16.300 -12.207 1.00 79.00 90 GLY A C 1
ATOM 725 O O . GLY A 1 90 ? -14.426 -16.451 -12.445 1.00 79.00 90 GLY A O 1
ATOM 726 N N . GLN A 1 91 ? -16.150 -15.098 -11.949 1.00 81.50 91 GLN A N 1
ATOM 727 C CA . GLN A 1 91 ? -15.336 -13.887 -11.818 1.00 81.50 91 GLN A CA 1
ATOM 728 C C . GLN A 1 91 ? -14.413 -13.981 -10.602 1.00 81.50 91 GLN A C 1
ATOM 730 O O . GLN A 1 91 ? -13.213 -13.753 -10.742 1.00 81.50 91 GLN A O 1
ATOM 735 N N . GLU A 1 92 ? -14.945 -14.353 -9.438 1.00 77.00 92 GLU A N 1
ATOM 736 C CA . GLU A 1 92 ? -14.170 -14.511 -8.204 1.00 77.00 92 GLU A CA 1
ATOM 737 C C . GLU A 1 92 ? -13.058 -15.548 -8.356 1.00 77.00 92 GLU A C 1
ATOM 739 O O . GLU A 1 92 ? -11.906 -15.272 -8.020 1.00 77.00 92 GLU A O 1
ATOM 744 N N . ASP A 1 93 ? -13.352 -16.705 -8.952 1.00 83.50 93 ASP A N 1
ATOM 745 C CA . ASP A 1 93 ? -12.348 -17.747 -9.167 1.00 83.50 93 ASP A CA 1
ATOM 746 C C . ASP A 1 93 ? -11.220 -17.301 -10.109 1.00 83.50 93 ASP A C 1
ATOM 748 O O . ASP A 1 93 ? -10.043 -17.606 -9.874 1.00 83.50 93 ASP A O 1
ATOM 752 N N . VAL A 1 94 ? -11.547 -16.555 -11.169 1.00 82.56 94 VAL A N 1
ATOM 753 C CA . VAL A 1 94 ? -10.545 -16.002 -12.092 1.00 82.56 94 VAL A CA 1
ATOM 754 C C . VAL A 1 94 ? -9.726 -14.907 -11.411 1.00 82.56 94 VAL A C 1
ATOM 756 O O . VAL A 1 94 ? -8.500 -14.900 -11.546 1.00 82.56 94 VAL A O 1
ATOM 759 N N . LEU A 1 95 ? -10.360 -14.018 -10.644 1.00 82.75 95 LEU A N 1
ATOM 760 C CA . LEU A 1 95 ? -9.673 -12.960 -9.902 1.00 82.75 95 LEU A CA 1
ATOM 761 C C . LEU A 1 95 ? -8.754 -13.531 -8.823 1.00 82.75 95 LEU A C 1
ATOM 763 O O . LEU A 1 95 ? -7.613 -13.086 -8.708 1.00 82.75 95 LEU A O 1
ATOM 767 N N . ARG A 1 96 ? -9.189 -14.571 -8.105 1.00 79.56 96 ARG A N 1
ATOM 768 C CA . ARG A 1 96 ? -8.388 -15.260 -7.087 1.00 79.56 96 ARG A CA 1
ATOM 769 C C . ARG A 1 96 ? -7.157 -15.936 -7.690 1.00 79.56 96 ARG A C 1
ATOM 771 O O . ARG A 1 96 ? -6.070 -15.837 -7.129 1.00 79.56 96 ARG A O 1
ATOM 778 N N . LYS A 1 97 ? -7.288 -16.560 -8.867 1.00 79.81 97 LYS A N 1
ATOM 779 C CA . LYS A 1 97 ? -6.158 -17.179 -9.590 1.00 79.81 97 LYS A CA 1
ATOM 780 C C . LYS A 1 97 ? -5.207 -16.154 -10.218 1.00 79.81 97 LYS A C 1
ATOM 782 O O . LYS A 1 97 ? -3.993 -16.362 -10.247 1.00 79.81 97 LYS A O 1
ATOM 787 N N . GLN A 1 98 ? -5.736 -15.058 -10.760 1.00 76.50 98 GLN A N 1
ATOM 788 C CA . GLN A 1 98 ? -4.928 -14.018 -11.408 1.00 76.50 98 GLN A CA 1
ATOM 789 C C . GLN A 1 98 ? -4.274 -13.056 -10.412 1.00 76.50 98 GLN A C 1
ATOM 791 O O . GLN A 1 98 ? -3.226 -12.475 -10.727 1.00 76.50 98 GLN A O 1
ATOM 796 N N . GLY A 1 99 ? -4.871 -12.909 -9.232 1.00 70.81 99 GLY A N 1
ATOM 797 C CA . GLY A 1 99 ? -4.371 -12.114 -8.124 1.00 70.81 99 GLY A CA 1
ATOM 798 C C . GLY A 1 99 ? -3.094 -12.672 -7.494 1.00 70.81 99 GLY A C 1
ATOM 799 O O . GLY A 1 99 ? -2.413 -13.552 -8.037 1.00 70.81 99 GLY A O 1
ATOM 800 N N . GLY A 1 100 ? -2.757 -12.095 -6.343 1.00 78.69 100 GLY A N 1
ATOM 801 C CA . GLY A 1 100 ? -1.606 -12.491 -5.543 1.00 78.69 100 GLY A CA 1
ATOM 802 C C . GLY A 1 100 ? -0.253 -12.199 -6.190 1.00 78.69 100 GLY A C 1
ATOM 803 O O . GLY A 1 100 ? -0.128 -11.542 -7.229 1.00 78.69 100 GLY A O 1
ATOM 804 N N . SER A 1 101 ? 0.778 -12.702 -5.528 1.00 84.94 101 SER A N 1
ATOM 805 C CA . SER A 1 101 ? 2.164 -12.523 -5.928 1.00 84.94 101 SER A CA 1
ATOM 806 C C . SER A 1 101 ? 2.713 -13.744 -6.661 1.00 84.94 101 SER A C 1
ATOM 808 O O . SER A 1 101 ? 2.209 -14.853 -6.496 1.00 84.94 101 SER A O 1
ATOM 810 N N . SER A 1 102 ? 3.753 -13.568 -7.478 1.00 88.50 102 SER A N 1
ATOM 811 C CA . SER A 1 102 ? 4.343 -14.666 -8.247 1.00 88.50 102 SER A CA 1
ATOM 812 C C . SER A 1 102 ? 5.861 -14.590 -8.306 1.00 88.50 102 SER A C 1
ATOM 814 O O . SER A 1 102 ? 6.425 -13.716 -8.961 1.00 88.50 102 SER A O 1
ATOM 816 N N . TRP A 1 103 ? 6.517 -15.589 -7.716 1.00 89.50 103 TRP A N 1
ATOM 817 C CA . TRP A 1 103 ? 7.948 -15.830 -7.912 1.00 89.50 103 TRP A CA 1
ATOM 818 C C . TRP A 1 103 ? 8.292 -16.139 -9.373 1.00 89.50 103 TRP A C 1
ATOM 820 O O . TRP A 1 103 ? 9.303 -15.663 -9.876 1.00 89.50 103 TRP A O 1
ATOM 830 N N . GLY A 1 104 ? 7.408 -16.832 -10.102 1.00 91.69 104 GLY A N 1
ATOM 831 C CA . GLY A 1 104 ? 7.559 -17.027 -11.549 1.00 91.69 104 GLY A CA 1
ATOM 832 C C . GLY A 1 104 ? 7.657 -15.702 -12.315 1.00 91.69 104 GLY A C 1
ATOM 833 O O . GLY A 1 104 ? 8.461 -15.571 -13.232 1.00 91.69 104 GLY A O 1
ATOM 834 N N . GLY A 1 105 ? 6.906 -14.682 -11.888 1.00 92.69 105 GLY A N 1
ATOM 835 C CA . GLY A 1 105 ? 6.995 -13.338 -12.451 1.00 92.69 105 GLY A CA 1
ATOM 836 C C . GLY A 1 105 ? 8.354 -12.667 -12.256 1.00 92.69 105 GLY A C 1
ATOM 837 O O . GLY A 1 105 ? 8.798 -11.957 -13.154 1.00 92.69 105 GLY A O 1
ATOM 838 N N . VAL A 1 106 ? 9.038 -12.928 -11.139 1.00 95.19 106 VAL A N 1
ATOM 839 C CA . VAL A 1 106 ? 10.401 -12.429 -10.891 1.00 95.19 106 VAL A CA 1
ATOM 840 C C . VAL A 1 106 ? 11.385 -13.056 -11.876 1.00 95.19 106 VAL A C 1
ATOM 842 O O . VAL A 1 106 ? 12.155 -12.332 -12.498 1.00 95.19 106 VAL A O 1
ATOM 845 N N . PHE A 1 107 ? 11.311 -14.372 -12.098 1.00 96.25 107 PHE A N 1
ATOM 846 C CA . PHE A 1 107 ? 12.181 -15.060 -13.060 1.00 96.25 107 PHE A CA 1
ATOM 847 C C . PHE A 1 107 ? 11.943 -14.621 -14.508 1.00 96.25 107 PHE A C 1
ATOM 849 O O . PHE A 1 107 ? 12.898 -14.512 -15.273 1.00 96.25 107 PHE A O 1
ATOM 856 N N . ILE A 1 108 ? 10.698 -14.307 -14.883 1.00 96.25 108 ILE A N 1
ATOM 857 C CA . ILE A 1 108 ? 10.401 -13.707 -16.194 1.00 96.25 108 ILE A CA 1
ATOM 858 C C . ILE A 1 108 ? 11.131 -12.368 -16.340 1.00 96.25 108 ILE A C 1
ATOM 860 O O . ILE A 1 108 ? 11.776 -12.126 -17.358 1.00 96.25 108 ILE A O 1
ATOM 864 N N . VAL A 1 109 ? 11.053 -11.505 -15.322 1.00 97.25 109 VAL A N 1
ATOM 865 C CA . VAL A 1 109 ? 11.742 -10.207 -15.343 1.00 97.25 109 VAL A CA 1
ATOM 866 C C . VAL A 1 109 ? 13.258 -10.375 -15.353 1.00 97.25 109 VAL A C 1
ATOM 868 O O . VAL A 1 109 ? 13.928 -9.678 -16.108 1.00 97.25 109 VAL A O 1
ATOM 871 N N . LEU A 1 110 ? 13.793 -11.335 -14.599 1.00 97.25 110 LEU A N 1
ATOM 872 C CA . LEU A 1 110 ? 15.211 -11.684 -14.636 1.00 97.25 110 LEU A CA 1
ATOM 873 C C . LEU A 1 110 ? 15.647 -12.106 -16.045 1.00 97.25 110 LEU A C 1
ATOM 875 O O . LEU A 1 110 ? 16.651 -11.611 -16.543 1.00 97.25 110 LEU A O 1
ATOM 879 N N . GLY A 1 111 ? 14.871 -12.959 -16.717 1.00 97.62 111 GLY A N 1
ATOM 880 C CA . GLY A 1 111 ? 15.143 -13.360 -18.098 1.00 97.62 111 GLY A CA 1
ATOM 881 C C . GLY A 1 111 ? 15.144 -12.175 -19.068 1.00 97.62 111 GLY A C 1
ATOM 882 O O . GLY A 1 111 ? 16.070 -12.036 -19.862 1.00 97.62 111 GLY A O 1
ATOM 883 N N . LEU A 1 112 ? 14.155 -11.279 -18.969 1.00 97.69 112 LEU A N 1
ATOM 884 C CA . LEU A 1 112 ? 14.111 -10.050 -19.775 1.00 97.69 112 LEU A CA 1
ATOM 885 C C . LEU A 1 112 ? 15.318 -9.142 -19.510 1.00 97.69 112 LEU A C 1
ATOM 887 O O . LEU A 1 112 ? 15.870 -8.569 -20.446 1.00 97.69 112 LEU A O 1
ATOM 891 N N . PHE A 1 113 ? 15.743 -9.036 -18.253 1.00 95.81 113 PHE A N 1
ATOM 892 C CA . PHE A 1 113 ? 16.911 -8.252 -17.872 1.00 95.81 113 PHE A CA 1
ATOM 893 C C . PHE A 1 113 ? 18.208 -8.844 -18.442 1.00 95.81 113 PHE A C 1
ATOM 895 O O . PHE A 1 113 ? 19.020 -8.112 -18.997 1.00 95.81 113 PHE A O 1
ATOM 902 N N . VAL A 1 114 ? 18.376 -10.170 -18.408 1.00 97.69 114 VAL A N 1
ATOM 903 C CA . VAL A 1 114 ? 19.522 -10.855 -19.038 1.00 97.69 114 VAL A CA 1
ATOM 904 C C . VAL A 1 114 ? 19.553 -10.623 -20.551 1.00 97.69 114 VAL A C 1
ATOM 906 O O . VAL A 1 114 ? 20.620 -10.368 -21.111 1.00 97.69 114 VAL A O 1
ATOM 909 N N . VAL A 1 115 ? 18.398 -10.664 -21.223 1.00 97.69 115 VAL A N 1
ATOM 910 C CA . VAL A 1 115 ? 18.303 -10.335 -22.656 1.00 97.69 115 VAL A CA 1
ATOM 911 C C . VAL A 1 115 ? 18.729 -8.888 -22.908 1.00 97.69 115 VAL A C 1
ATOM 913 O O . VAL A 1 115 ? 19.545 -8.645 -23.792 1.00 97.69 115 VAL A O 1
ATOM 916 N N . TYR A 1 116 ? 18.235 -7.941 -22.108 1.00 95.88 116 TYR A N 1
ATOM 917 C CA . TYR A 1 116 ? 18.635 -6.535 -22.180 1.00 95.88 116 TYR A CA 1
ATOM 918 C C . TYR A 1 116 ? 20.154 -6.348 -22.018 1.00 95.88 116 TYR A C 1
ATOM 920 O O . TYR A 1 116 ? 20.777 -5.675 -22.839 1.00 95.88 116 TYR A O 1
ATOM 928 N N . LEU A 1 117 ? 20.771 -6.995 -21.023 1.00 94.88 117 LEU A N 1
ATOM 929 C CA . LEU A 1 117 ? 22.224 -6.946 -20.825 1.00 94.88 117 LEU A CA 1
ATOM 930 C C . LEU A 1 117 ? 22.981 -7.540 -22.017 1.00 94.88 117 LEU A C 1
ATOM 932 O O . LEU A 1 117 ? 23.982 -6.980 -22.454 1.00 94.88 117 LEU A O 1
ATOM 936 N N . SER A 1 118 ? 22.483 -8.644 -22.577 1.00 96.31 118 SER A N 1
ATOM 937 C CA . SER A 1 118 ? 23.094 -9.291 -23.744 1.00 96.31 118 SER A CA 1
ATOM 938 C C . SER A 1 118 ? 23.078 -8.378 -24.972 1.00 96.31 118 SER A C 1
ATOM 940 O O . SER A 1 118 ? 24.065 -8.315 -25.701 1.00 96.31 118 SER A O 1
ATOM 942 N N . ILE A 1 119 ? 21.979 -7.642 -25.184 1.00 95.75 119 ILE A N 1
ATOM 943 C CA . ILE A 1 119 ? 21.875 -6.641 -26.254 1.00 95.75 119 ILE A CA 1
ATOM 944 C C . ILE A 1 119 ? 22.898 -5.525 -26.028 1.00 95.75 119 ILE A C 1
ATOM 946 O O . ILE A 1 119 ? 23.630 -5.191 -26.953 1.00 95.75 119 ILE A O 1
ATOM 950 N N . ASN A 1 120 ? 22.999 -4.997 -24.807 1.00 91.75 120 ASN A N 1
ATOM 951 C CA . ASN A 1 120 ? 23.966 -3.950 -24.470 1.00 91.75 120 ASN A CA 1
ATOM 952 C C . ASN A 1 120 ? 25.422 -4.381 -24.716 1.00 91.75 120 ASN A C 1
ATOM 954 O O . ASN A 1 120 ? 26.176 -3.664 -25.372 1.00 91.75 120 ASN A O 1
ATOM 958 N N . VAL A 1 121 ? 25.800 -5.590 -24.289 1.00 92.62 121 VAL A N 1
ATOM 959 C CA . VAL A 1 121 ? 27.133 -6.156 -24.562 1.00 92.62 121 VAL A CA 1
ATOM 960 C C . VAL A 1 121 ? 27.380 -6.308 -26.065 1.00 92.62 121 VAL A C 1
ATOM 962 O O . VAL A 1 121 ? 28.450 -5.946 -26.556 1.00 92.62 121 VAL A O 1
ATOM 965 N N . ALA A 1 122 ? 26.396 -6.810 -26.815 1.00 93.19 122 ALA A N 1
ATOM 966 C CA . ALA A 1 122 ? 26.515 -6.953 -28.262 1.00 93.19 122 ALA A CA 1
ATOM 967 C C . ALA A 1 122 ? 26.670 -5.595 -28.966 1.00 93.19 122 ALA A C 1
ATOM 969 O O . ALA A 1 122 ? 27.500 -5.473 -29.863 1.00 93.19 122 ALA A O 1
ATOM 970 N N . MET A 1 123 ? 25.917 -4.571 -28.550 1.00 90.00 123 MET A N 1
ATOM 971 C CA . MET A 1 123 ? 26.036 -3.213 -29.092 1.00 90.00 123 MET A CA 1
ATOM 972 C C . MET A 1 123 ? 27.428 -2.628 -28.845 1.00 90.00 123 MET A C 1
ATOM 974 O O . MET A 1 123 ? 28.033 -2.119 -29.785 1.00 90.00 123 MET A O 1
ATOM 978 N N . ALA A 1 124 ? 27.960 -2.760 -27.626 1.00 85.81 124 ALA A N 1
ATOM 979 C CA . ALA A 1 124 ? 29.304 -2.289 -27.294 1.00 85.81 124 ALA A CA 1
ATOM 980 C C . ALA A 1 124 ? 30.381 -2.972 -28.156 1.00 85.81 124 ALA A C 1
ATOM 982 O O . ALA A 1 124 ? 31.249 -2.301 -28.711 1.00 85.81 124 ALA A O 1
ATOM 983 N N . PHE A 1 125 ? 30.285 -4.294 -28.337 1.00 88.94 125 PHE A N 1
ATOM 984 C CA . PHE A 1 125 ? 31.213 -5.050 -29.180 1.00 88.94 125 PHE A CA 1
ATOM 985 C C . PHE A 1 125 ? 31.138 -4.639 -30.659 1.00 88.94 125 PHE A C 1
ATOM 987 O O . PHE A 1 125 ? 32.164 -4.449 -31.311 1.00 88.94 125 PHE A O 1
ATOM 994 N N . VAL A 1 126 ? 29.924 -4.479 -31.199 1.00 88.19 126 VAL A N 1
ATOM 995 C CA . VAL A 1 126 ? 29.727 -4.031 -32.585 1.00 88.19 126 VAL A CA 1
ATOM 996 C C . VAL A 1 126 ? 30.306 -2.631 -32.778 1.00 88.19 126 VAL A C 1
ATOM 998 O O . VAL A 1 126 ? 31.048 -2.419 -33.736 1.00 88.19 126 VAL A O 1
ATOM 1001 N N . PHE A 1 127 ? 30.030 -1.701 -31.864 1.00 81.06 127 PHE A N 1
ATOM 1002 C CA . PHE A 1 127 ? 30.520 -0.329 -31.958 1.00 81.06 127 PHE A CA 1
ATOM 1003 C C . PHE A 1 127 ? 32.056 -0.265 -31.945 1.00 81.06 127 PHE A C 1
ATOM 1005 O O . PHE A 1 127 ? 32.645 0.347 -32.839 1.00 81.06 127 PHE A O 1
ATOM 1012 N N . ASP A 1 128 ? 32.712 -0.982 -31.028 1.00 79.88 128 ASP A N 1
ATOM 1013 C CA . ASP A 1 128 ? 34.180 -1.049 -30.957 1.00 79.88 128 ASP A CA 1
ATOM 1014 C C . ASP A 1 128 ? 34.797 -1.667 -32.227 1.00 79.88 128 ASP A C 1
ATOM 1016 O O . ASP A 1 128 ? 35.750 -1.134 -32.799 1.00 79.88 128 ASP A O 1
ATOM 1020 N N . SER A 1 129 ? 34.184 -2.730 -32.765 1.00 77.31 129 SER A N 1
ATOM 1021 C CA . SER A 1 129 ? 34.637 -3.342 -34.024 1.00 77.31 129 SER A CA 1
ATOM 1022 C C . SER A 1 129 ? 34.534 -2.391 -35.226 1.00 77.31 129 SER A C 1
ATOM 1024 O O . SER A 1 129 ? 35.431 -2.355 -36.069 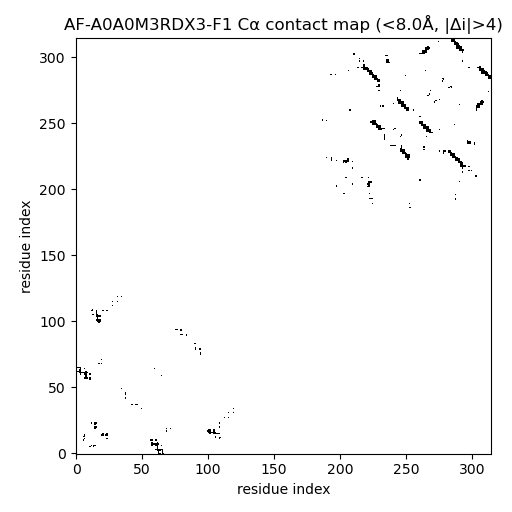1.00 77.31 129 SER A O 1
ATOM 1026 N N . THR A 1 130 ? 33.483 -1.564 -35.295 1.00 74.38 130 THR A N 1
ATOM 1027 C CA . THR A 1 130 ? 33.333 -0.548 -36.352 1.00 74.38 130 THR A CA 1
ATOM 1028 C C . THR A 1 130 ? 34.289 0.633 -36.175 1.00 74.38 130 THR A C 1
ATOM 1030 O O . THR A 1 130 ? 34.782 1.186 -37.165 1.00 74.38 130 THR A O 1
ATOM 1033 N N . ALA A 1 131 ? 34.610 0.993 -34.929 1.00 68.25 131 ALA A N 1
ATOM 1034 C CA . ALA A 1 131 ? 35.610 2.008 -34.629 1.00 68.25 131 ALA A CA 1
ATOM 1035 C C . ALA A 1 131 ? 37.014 1.542 -35.057 1.00 68.25 131 ALA A C 1
ATOM 1037 O O . ALA A 1 131 ? 37.738 2.297 -35.701 1.00 68.25 131 ALA A O 1
ATOM 1038 N N . GLN A 1 132 ? 37.382 0.279 -34.816 1.00 60.22 132 GLN A N 1
ATOM 1039 C CA . GLN A 1 132 ? 38.659 -0.260 -35.301 1.00 60.22 132 GLN A CA 1
ATOM 1040 C C . GLN A 1 132 ? 38.727 -0.408 -36.833 1.00 60.22 132 GLN A C 1
ATOM 1042 O O . GLN A 1 132 ? 39.763 -0.090 -37.422 1.00 60.22 132 GLN A O 1
ATOM 1047 N N . ASP A 1 133 ? 37.651 -0.840 -37.504 1.00 60.50 133 ASP A N 1
ATOM 1048 C CA . ASP A 1 133 ? 37.655 -1.031 -38.970 1.00 60.50 133 ASP A CA 1
ATOM 1049 C C . ASP A 1 133 ? 37.744 0.303 -39.743 1.00 60.50 133 ASP A C 1
ATOM 1051 O O . ASP A 1 133 ? 38.356 0.374 -40.812 1.00 60.50 133 ASP A O 1
ATOM 1055 N N . SER A 1 134 ? 37.196 1.390 -39.183 1.00 60.00 134 SER A N 1
ATOM 1056 C CA . SER A 1 134 ? 37.353 2.744 -39.741 1.00 60.00 134 SER A CA 1
ATOM 1057 C C . SER A 1 134 ? 38.781 3.286 -39.581 1.00 60.00 134 SER A C 1
ATOM 1059 O O . SER A 1 134 ? 39.319 3.850 -40.532 1.00 60.00 134 SER A O 1
ATOM 1061 N N . ILE A 1 135 ? 39.448 3.021 -38.452 1.00 59.00 135 ILE A N 1
ATOM 1062 C CA . ILE A 1 135 ? 40.862 3.387 -38.234 1.00 59.00 135 ILE A CA 1
ATOM 1063 C C . ILE A 1 135 ? 41.806 2.571 -39.141 1.00 59.00 135 ILE A C 1
ATOM 1065 O O . ILE A 1 135 ? 42.821 3.088 -39.609 1.00 59.00 135 ILE A O 1
ATOM 1069 N N . SER A 1 136 ? 41.479 1.307 -39.441 1.00 59.94 136 SER A N 1
ATOM 1070 C CA . SER A 1 136 ? 42.292 0.460 -40.328 1.00 59.94 136 SER A CA 1
ATOM 1071 C C . SER A 1 136 ? 42.217 0.860 -41.809 1.00 59.94 136 SER A C 1
ATOM 1073 O O . SER A 1 136 ? 43.172 0.596 -42.542 1.00 59.94 136 SER A O 1
ATOM 1075 N N . LYS A 1 137 ? 41.112 1.460 -42.272 1.00 55.78 137 LYS A N 1
ATOM 1076 C CA . LYS A 1 137 ? 40.929 1.866 -43.681 1.00 55.78 137 LYS A CA 1
ATOM 1077 C C . LYS A 1 137 ? 41.595 3.194 -44.047 1.00 55.78 137 LYS A C 1
ATOM 1079 O O . LYS A 1 137 ? 41.887 3.396 -45.221 1.00 55.78 137 LYS A O 1
ATOM 1084 N N . ASP A 1 138 ? 41.877 4.055 -43.071 1.00 55.38 138 ASP A N 1
ATOM 1085 C CA . ASP A 1 138 ? 42.538 5.354 -43.284 1.00 55.38 138 ASP A CA 1
ATOM 1086 C C . ASP A 1 138 ? 44.075 5.289 -43.215 1.00 55.38 138 ASP A C 1
ATOM 1088 O O . ASP A 1 138 ? 44.758 6.306 -43.349 1.00 55.38 138 ASP A O 1
ATOM 1092 N N . LYS A 1 139 ? 44.659 4.097 -43.033 1.00 46.81 139 LYS A N 1
ATOM 1093 C CA . LYS A 1 139 ? 46.114 3.917 -43.074 1.00 46.81 139 LYS A CA 1
ATOM 1094 C C . LYS A 1 139 ? 46.572 3.712 -44.528 1.00 46.81 139 LYS A C 1
ATOM 1096 O O . LYS A 1 139 ? 46.294 2.652 -45.088 1.00 46.81 139 LYS A O 1
ATOM 1101 N N . PRO A 1 140 ? 47.292 4.665 -45.155 1.00 43.78 140 PRO A N 1
ATOM 1102 C CA . PRO A 1 140 ? 47.752 4.494 -46.526 1.00 43.78 140 PRO A CA 1
ATOM 1103 C C . PRO A 1 140 ? 48.807 3.381 -46.604 1.00 43.78 140 PRO A C 1
ATOM 1105 O O . PRO A 1 140 ? 49.768 3.345 -45.829 1.00 43.78 140 PRO A O 1
ATOM 1108 N N . GLU A 1 141 ? 48.621 2.474 -47.561 1.00 45.72 141 GLU A N 1
ATOM 1109 C CA . GLU A 1 141 ? 49.594 1.458 -47.956 1.00 45.72 141 GLU A CA 1
ATOM 1110 C C . GLU A 1 141 ? 50.870 2.130 -48.505 1.00 45.72 141 GLU A C 1
ATOM 1112 O O . GLU A 1 141 ? 50.864 2.757 -49.559 1.00 45.72 141 GLU A O 1
ATOM 1117 N N . ALA A 1 142 ? 51.952 1.994 -47.733 1.00 47.47 142 ALA A N 1
ATOM 1118 C CA . ALA A 1 142 ? 53.378 2.060 -48.070 1.00 47.47 142 ALA A CA 1
ATOM 1119 C C . ALA A 1 142 ? 53.911 3.148 -49.035 1.00 47.47 142 ALA A C 1
ATOM 1121 O O . ALA A 1 142 ? 53.769 3.074 -50.253 1.00 47.47 142 ALA A O 1
ATOM 1122 N N . ALA A 1 143 ? 54.797 3.998 -48.500 1.00 34.12 143 ALA A N 1
ATOM 1123 C CA . ALA A 1 143 ? 55.993 4.430 -49.224 1.00 34.12 143 ALA A CA 1
ATOM 1124 C C . ALA A 1 143 ? 57.245 4.081 -48.404 1.00 34.12 143 ALA A C 1
ATOM 1126 O O . ALA A 1 143 ? 57.463 4.565 -47.295 1.00 34.12 143 ALA A O 1
ATOM 1127 N N . VAL A 1 144 ? 58.040 3.184 -48.979 1.00 43.28 144 VAL A N 1
ATOM 1128 C CA . VAL A 1 144 ? 59.372 2.750 -48.557 1.00 43.28 144 VAL A CA 1
ATOM 1129 C C . VAL A 1 144 ? 60.372 3.896 -48.742 1.00 43.28 144 VAL A C 1
ATOM 1131 O O . VAL A 1 144 ? 60.483 4.394 -49.857 1.00 43.28 144 VAL A O 1
ATOM 1134 N N . ALA A 1 145 ? 61.147 4.251 -47.709 1.00 31.98 145 ALA A N 1
ATOM 1135 C CA . ALA A 1 145 ? 62.529 4.735 -47.852 1.00 31.98 145 ALA A CA 1
ATOM 1136 C C . ALA A 1 145 ? 63.266 4.805 -46.497 1.00 31.98 145 ALA A C 1
ATOM 1138 O O . ALA A 1 145 ? 62.983 5.628 -45.634 1.00 31.98 145 ALA A O 1
ATOM 1139 N N . THR A 1 146 ? 64.238 3.905 -46.373 1.00 37.09 146 THR A N 1
ATOM 1140 C CA . THR A 1 146 ? 65.500 3.950 -45.614 1.00 37.09 146 THR A CA 1
ATOM 1141 C C . THR A 1 146 ? 66.045 5.331 -45.204 1.00 37.09 146 THR A C 1
ATOM 1143 O O . THR A 1 146 ? 66.175 6.201 -46.063 1.00 37.09 146 THR A O 1
ATOM 1146 N N . ASN A 1 147 ? 66.558 5.470 -43.970 1.00 32.91 147 ASN A N 1
ATOM 1147 C CA . ASN A 1 147 ? 68.010 5.556 -43.708 1.00 32.91 147 ASN A CA 1
ATOM 1148 C C . ASN A 1 147 ? 68.378 5.658 -42.211 1.00 32.91 147 ASN A C 1
ATOM 1150 O O . ASN A 1 147 ? 67.599 6.075 -41.365 1.00 32.91 147 ASN A O 1
ATOM 1154 N N . ASN A 1 148 ? 69.600 5.197 -41.966 1.00 33.62 148 ASN A N 1
ATOM 1155 C CA . ASN A 1 148 ? 70.303 4.832 -40.738 1.00 33.62 148 ASN A CA 1
ATOM 1156 C C . ASN A 1 148 ? 70.913 6.022 -39.958 1.00 33.62 148 ASN A C 1
ATOM 1158 O O . ASN A 1 148 ? 71.257 7.022 -40.584 1.00 33.62 148 ASN A O 1
ATOM 1162 N N . THR A 1 149 ? 71.255 5.761 -38.676 1.00 31.45 149 THR A N 1
ATOM 1163 C CA . THR A 1 149 ? 72.370 6.343 -37.858 1.00 31.45 149 THR A CA 1
ATOM 1164 C C . THR A 1 149 ? 72.304 7.852 -37.527 1.00 31.45 149 THR A C 1
ATOM 1166 O O . THR A 1 149 ? 71.778 8.631 -38.300 1.00 31.45 149 THR A O 1
ATOM 1169 N N . ASP A 1 150 ? 72.804 8.397 -36.415 1.00 29.89 150 ASP A N 1
ATOM 1170 C CA . ASP A 1 150 ? 73.760 7.943 -35.404 1.00 29.89 150 ASP A CA 1
ATOM 1171 C C . ASP A 1 150 ? 73.625 8.797 -34.118 1.00 29.89 150 ASP A C 1
ATOM 1173 O O . ASP A 1 150 ? 73.024 9.869 -34.117 1.00 29.89 150 ASP A O 1
ATOM 1177 N N . THR A 1 151 ? 74.252 8.293 -33.060 1.00 33.00 151 THR A N 1
ATOM 1178 C CA . THR A 1 151 ? 74.520 8.796 -31.698 1.00 33.00 151 THR A CA 1
ATOM 1179 C C . THR A 1 151 ? 74.728 10.302 -31.450 1.00 33.00 151 THR A C 1
ATOM 1181 O O . THR A 1 151 ? 75.434 10.978 -32.195 1.00 33.00 151 THR A O 1
ATOM 1184 N N . SER A 1 152 ? 74.291 10.785 -30.278 1.00 29.03 152 SER A N 1
ATOM 1185 C CA . SER A 1 152 ? 75.146 11.334 -29.189 1.00 29.03 152 SER A CA 1
ATOM 1186 C C . SER A 1 152 ? 74.242 11.887 -28.061 1.00 29.03 152 SER A C 1
ATOM 1188 O O . SER A 1 152 ? 73.276 12.572 -28.364 1.00 29.03 152 SER A O 1
ATOM 1190 N N . ASP A 1 153 ? 74.290 11.481 -26.788 1.00 32.12 153 ASP A N 1
ATOM 1191 C CA . ASP A 1 153 ? 75.342 11.402 -25.753 1.00 32.12 153 ASP A CA 1
ATOM 1192 C C . ASP A 1 153 ? 75.240 12.582 -24.753 1.00 32.12 153 ASP A C 1
ATOM 1194 O O . ASP A 1 153 ? 75.256 13.740 -25.165 1.00 32.12 153 ASP A O 1
ATOM 1198 N N . LYS A 1 154 ? 75.226 12.235 -23.451 1.00 31.17 154 LYS A N 1
ATOM 1199 C CA . LYS A 1 154 ? 75.369 13.069 -22.228 1.00 31.17 154 LYS A CA 1
ATOM 1200 C C . LYS A 1 154 ? 74.156 13.927 -21.794 1.00 31.17 154 LYS A C 1
ATOM 1202 O O . LYS A 1 154 ? 73.449 14.481 -22.616 1.00 31.17 154 LYS A O 1
ATOM 1207 N N . ASP A 1 155 ? 73.845 14.104 -20.510 1.00 30.09 155 ASP A N 1
ATOM 1208 C CA . ASP A 1 155 ? 74.667 13.922 -19.316 1.00 30.09 155 ASP A CA 1
ATOM 1209 C C . ASP A 1 155 ? 73.830 13.614 -18.063 1.00 30.09 155 ASP A C 1
ATOM 1211 O O . ASP A 1 155 ? 72.634 13.882 -17.970 1.00 30.09 155 ASP A O 1
ATOM 1215 N N . ASN A 1 156 ? 74.559 13.030 -17.130 1.00 30.64 156 ASN A N 1
ATOM 1216 C CA . ASN A 1 156 ? 74.251 12.442 -15.842 1.00 30.64 156 ASN A CA 1
ATOM 1217 C C . ASN A 1 156 ? 74.028 13.502 -14.747 1.00 30.64 156 ASN A C 1
ATOM 1219 O O . ASN A 1 156 ? 74.768 14.482 -14.738 1.00 30.64 156 ASN A O 1
ATOM 1223 N N . THR A 1 157 ? 73.145 13.274 -13.764 1.00 32.62 157 THR A N 1
ATOM 1224 C CA . THR A 1 157 ? 73.508 13.442 -12.335 1.00 32.62 157 THR A CA 1
ATOM 1225 C C . THR A 1 157 ? 72.507 12.747 -11.400 1.00 32.62 157 THR A C 1
ATOM 1227 O O . THR A 1 157 ? 71.351 13.154 -11.291 1.00 32.62 157 THR A O 1
ATOM 1230 N N . ASP A 1 158 ? 73.006 11.706 -10.733 1.00 31.08 158 ASP A N 1
ATOM 1231 C CA . ASP A 1 158 ? 72.540 11.127 -9.467 1.00 31.08 158 ASP A CA 1
ATOM 1232 C C . ASP A 1 158 ? 72.497 12.164 -8.329 1.00 31.08 158 ASP A C 1
ATOM 1234 O O . ASP A 1 158 ? 73.400 12.997 -8.243 1.00 31.08 158 ASP A O 1
ATOM 1238 N N . ASP A 1 159 ? 71.545 12.018 -7.398 1.00 30.86 159 ASP A N 1
ATOM 1239 C CA . ASP A 1 159 ? 71.876 11.892 -5.965 1.00 30.86 159 ASP A CA 1
ATOM 1240 C C . ASP A 1 159 ? 70.721 11.220 -5.175 1.00 30.86 159 ASP A C 1
ATOM 1242 O O . ASP A 1 159 ? 69.643 11.786 -4.994 1.00 30.86 159 ASP A O 1
ATOM 1246 N N . THR A 1 160 ? 70.929 9.942 -4.839 1.00 30.09 160 THR A N 1
ATOM 1247 C CA . THR A 1 160 ? 70.893 9.293 -3.502 1.00 30.09 160 THR A CA 1
ATOM 1248 C C . THR A 1 160 ? 70.242 10.063 -2.316 1.00 30.09 160 THR A C 1
ATOM 1250 O O . THR A 1 160 ? 70.398 11.267 -2.200 1.00 30.09 160 THR A O 1
ATOM 1253 N N . THR A 1 161 ? 69.559 9.503 -1.298 1.00 31.41 161 THR A N 1
ATOM 1254 C CA . THR A 1 161 ? 69.460 8.151 -0.692 1.00 31.41 161 THR A CA 1
ATOM 1255 C C . THR A 1 161 ? 68.334 8.143 0.379 1.00 31.41 161 THR A C 1
ATOM 1257 O O . THR A 1 161 ? 68.052 9.201 0.932 1.00 31.41 161 THR A O 1
ATOM 1260 N N . GLU A 1 162 ? 67.849 6.938 0.743 1.00 30.59 162 GLU A N 1
ATOM 1261 C CA . GLU A 1 162 ? 67.352 6.483 2.079 1.00 30.59 162 GLU A CA 1
ATOM 1262 C C . GLU A 1 162 ? 66.093 7.137 2.697 1.00 30.59 162 GLU A C 1
ATOM 1264 O O . GLU A 1 162 ? 65.921 8.344 2.679 1.00 30.59 162 GLU A O 1
ATOM 1269 N N . GLY A 1 163 ? 65.154 6.440 3.345 1.00 28.91 163 GLY A N 1
ATOM 1270 C CA . GLY A 1 163 ? 64.971 5.050 3.786 1.00 28.91 163 GLY A CA 1
ATOM 1271 C C . GLY A 1 163 ? 63.620 4.999 4.546 1.00 28.91 163 GLY A C 1
ATOM 1272 O O . GLY A 1 163 ? 63.224 5.995 5.142 1.00 28.91 163 GLY A O 1
ATOM 1273 N N . THR A 1 164 ? 62.771 3.991 4.339 1.00 27.47 164 THR A N 1
ATOM 1274 C CA . THR A 1 164 ? 62.609 2.799 5.205 1.00 27.47 164 THR A CA 1
ATOM 1275 C C . THR A 1 164 ? 61.348 2.869 6.093 1.00 27.47 164 THR A C 1
ATOM 1277 O O . THR A 1 164 ? 61.268 3.658 7.025 1.00 27.47 164 THR A O 1
ATOM 1280 N N . ASP A 1 165 ? 60.415 1.977 5.744 1.00 27.62 165 ASP A N 1
ATOM 1281 C CA . ASP A 1 165 ? 59.501 1.142 6.543 1.00 27.62 165 ASP A CA 1
ATOM 1282 C C . ASP A 1 165 ? 58.347 1.694 7.412 1.00 27.62 165 ASP A C 1
ATOM 1284 O O . ASP A 1 165 ? 58.536 2.457 8.354 1.00 27.62 165 ASP A O 1
ATOM 1288 N N . THR A 1 166 ? 57.199 1.010 7.213 1.00 28.05 166 THR A N 1
ATOM 1289 C CA . THR A 1 166 ? 56.160 0.599 8.198 1.00 28.05 166 THR A CA 1
ATOM 1290 C C . THR A 1 166 ? 55.289 1.709 8.814 1.00 28.05 166 THR A C 1
ATOM 1292 O O . THR A 1 166 ? 55.764 2.785 9.119 1.00 28.05 166 THR A O 1
ATOM 1295 N N . GLU A 1 167 ? 53.985 1.577 9.062 1.00 27.44 167 GLU A N 1
ATOM 1296 C CA . GLU A 1 167 ? 53.035 0.466 9.080 1.00 27.44 167 GLU A CA 1
ATOM 1297 C C . GLU A 1 167 ? 51.618 1.075 9.120 1.00 27.44 167 GLU A C 1
ATOM 1299 O O . GLU A 1 167 ? 51.419 2.207 9.553 1.00 27.44 167 GLU A O 1
ATOM 1304 N N . THR A 1 168 ? 50.668 0.294 8.624 1.00 30.31 168 THR A N 1
ATOM 1305 C CA . THR A 1 168 ? 49.210 0.310 8.805 1.00 30.31 168 THR A CA 1
ATOM 1306 C C . THR A 1 168 ? 48.648 1.084 10.007 1.00 30.31 168 THR A C 1
ATOM 1308 O O . THR A 1 168 ? 49.008 0.794 11.142 1.00 30.31 168 THR A O 1
ATOM 1311 N N . ASP A 1 169 ? 47.630 1.918 9.765 1.00 26.41 169 ASP A N 1
ATOM 1312 C CA . ASP A 1 169 ? 46.551 2.121 10.738 1.00 26.41 169 ASP A CA 1
ATOM 1313 C C . ASP A 1 169 ? 45.199 2.251 10.018 1.00 26.41 169 ASP A C 1
ATOM 1315 O O . ASP A 1 169 ? 45.025 3.047 9.090 1.00 26.41 169 ASP A O 1
ATOM 1319 N N . ILE A 1 170 ? 44.277 1.376 10.410 1.00 33.53 170 ILE A N 1
ATOM 1320 C CA . ILE A 1 170 ? 42.903 1.258 9.930 1.00 33.53 170 ILE A CA 1
ATOM 1321 C C . ILE A 1 170 ? 42.063 1.948 10.995 1.00 33.53 170 ILE A C 1
ATOM 1323 O O . ILE A 1 170 ? 41.923 1.432 12.097 1.00 33.53 170 ILE A O 1
ATOM 1327 N N . THR A 1 171 ? 41.484 3.101 10.679 1.00 31.55 171 THR A N 1
ATOM 1328 C CA . THR A 1 171 ? 40.510 3.728 11.574 1.00 31.55 171 THR A CA 1
ATOM 1329 C C . THR A 1 171 ? 39.149 3.071 11.395 1.00 31.55 171 THR A C 1
ATOM 1331 O O . THR A 1 171 ? 38.477 3.264 10.377 1.00 31.55 171 THR A O 1
ATOM 1334 N N . ASP A 1 172 ? 38.788 2.299 12.416 1.00 28.62 172 ASP A N 1
ATOM 1335 C CA . ASP A 1 172 ? 37.457 1.813 12.752 1.00 28.62 172 ASP A CA 1
ATOM 1336 C C . ASP A 1 172 ? 36.374 2.880 12.544 1.00 28.62 172 ASP A C 1
ATOM 1338 O O . ASP A 1 172 ? 36.478 4.014 13.015 1.00 28.62 172 ASP A O 1
ATOM 1342 N N . THR A 1 173 ? 35.304 2.498 11.845 1.00 31.72 173 THR A N 1
ATOM 1343 C CA . THR A 1 173 ? 34.042 3.243 11.841 1.00 31.72 173 THR A CA 1
ATOM 1344 C C . THR A 1 173 ? 33.045 2.458 12.681 1.00 31.72 173 THR A C 1
ATOM 1346 O O . THR A 1 173 ? 32.709 1.318 12.354 1.00 31.72 173 THR A O 1
ATOM 1349 N N . ASP A 1 174 ? 32.625 3.084 13.779 1.00 25.94 174 ASP A N 1
ATOM 1350 C CA . ASP A 1 174 ? 31.670 2.603 14.774 1.00 25.94 174 ASP A CA 1
ATOM 1351 C C . ASP A 1 174 ? 30.493 1.833 14.164 1.00 25.94 174 ASP A C 1
ATOM 1353 O O . ASP A 1 174 ? 29.595 2.391 13.531 1.00 25.94 174 ASP A O 1
ATOM 1357 N N . THR A 1 175 ? 30.469 0.529 14.433 1.00 28.66 175 THR A N 1
ATOM 1358 C CA . THR A 1 175 ? 29.246 -0.270 14.416 1.00 28.66 175 THR A CA 1
ATOM 1359 C C . THR A 1 175 ? 28.684 -0.252 15.831 1.00 28.66 175 THR A C 1
ATOM 1361 O O . THR A 1 175 ? 28.953 -1.147 16.634 1.00 28.66 175 THR A O 1
ATOM 1364 N N . THR A 1 176 ? 27.904 0.779 16.159 1.00 27.09 176 THR A N 1
ATOM 1365 C CA . THR A 1 176 ? 27.126 0.790 17.402 1.00 27.09 176 THR A CA 1
ATOM 1366 C C . THR A 1 176 ? 25.982 -0.205 17.264 1.00 27.09 176 THR A C 1
ATOM 1368 O O . THR A 1 176 ? 24.917 0.087 16.726 1.00 27.09 176 THR A O 1
ATOM 1371 N N . THR A 1 177 ? 26.242 -1.413 17.755 1.00 32.75 177 THR A N 1
ATOM 1372 C CA . THR A 1 177 ? 25.220 -2.378 18.152 1.00 32.75 177 THR A CA 1
ATOM 1373 C C . THR A 1 177 ? 24.492 -1.773 19.351 1.00 32.75 177 THR A C 1
ATOM 1375 O O . THR A 1 177 ? 25.062 -1.674 20.436 1.00 32.75 177 THR A O 1
ATOM 1378 N N . SER A 1 178 ? 23.271 -1.287 19.133 1.00 30.97 178 SER A N 1
ATOM 1379 C CA . SER A 1 178 ? 22.389 -0.816 20.201 1.00 30.97 178 SER A CA 1
ATOM 1380 C C . SER A 1 178 ? 21.794 -2.012 20.941 1.00 30.97 178 SER A C 1
ATOM 1382 O O . SER A 1 178 ? 21.374 -2.992 20.330 1.00 30.97 178 SER A O 1
ATOM 1384 N N . ASN A 1 179 ? 21.819 -1.908 22.264 1.00 33.59 179 ASN A N 1
ATOM 1385 C CA . ASN A 1 179 ? 21.533 -2.935 23.256 1.00 33.59 179 ASN A CA 1
ATOM 1386 C C . ASN A 1 179 ? 20.083 -3.447 23.227 1.00 33.59 179 ASN A C 1
ATOM 1388 O O . ASN A 1 179 ? 19.143 -2.672 23.118 1.00 33.59 179 ASN A O 1
ATOM 1392 N N . SER A 1 180 ? 19.922 -4.752 23.453 1.00 45.28 180 SER A N 1
ATOM 1393 C CA . SER A 1 180 ? 18.661 -5.507 23.492 1.00 45.28 180 SER A CA 1
ATOM 1394 C C . SER A 1 180 ? 17.967 -5.540 24.867 1.00 45.28 180 SER A C 1
ATOM 1396 O O . SER A 1 180 ? 17.183 -6.445 25.120 1.00 45.28 180 SER A O 1
ATOM 1398 N N . ALA A 1 181 ? 18.299 -4.632 25.790 1.00 39.91 181 ALA A N 1
ATOM 1399 C CA . ALA A 1 181 ? 17.760 -4.643 27.160 1.00 39.91 181 ALA A CA 1
ATOM 1400 C C . ALA A 1 181 ? 16.653 -3.595 27.393 1.00 39.91 181 ALA A C 1
ATOM 1402 O O . ALA A 1 181 ? 15.780 -3.799 28.239 1.00 39.91 181 ALA A O 1
ATOM 1403 N N . ASP A 1 182 ? 16.667 -2.497 26.631 1.00 42.97 182 ASP A N 1
ATOM 1404 C CA . ASP A 1 182 ? 15.670 -1.425 26.750 1.00 42.97 182 ASP A CA 1
ATOM 1405 C C . ASP A 1 182 ? 14.363 -1.784 26.014 1.00 42.97 182 ASP A C 1
ATOM 1407 O O . ASP A 1 182 ? 13.283 -1.558 26.559 1.00 42.97 182 ASP A O 1
ATOM 1411 N N . ASP A 1 183 ? 14.452 -2.447 24.851 1.00 45.28 183 ASP A N 1
ATOM 1412 C CA . ASP A 1 183 ? 13.286 -2.925 24.080 1.00 45.28 183 ASP A CA 1
ATOM 1413 C C . ASP A 1 183 ? 12.485 -3.995 24.837 1.00 45.28 183 ASP A C 1
ATOM 1415 O O . ASP A 1 183 ? 11.259 -3.966 24.861 1.00 45.28 183 ASP A O 1
ATOM 1419 N N . GLU A 1 184 ? 13.160 -4.931 25.512 1.00 50.69 184 GLU A N 1
ATOM 1420 C CA . GLU A 1 184 ? 12.482 -6.002 26.258 1.00 50.69 184 GLU A CA 1
ATOM 1421 C C . GLU A 1 184 ? 11.712 -5.437 27.468 1.00 50.69 184 GLU A C 1
ATOM 1423 O O . GLU A 1 184 ? 10.649 -5.936 27.839 1.00 50.69 184 GLU A O 1
ATOM 1428 N N . THR A 1 185 ? 12.213 -4.338 28.046 1.00 53.25 185 THR A N 1
ATOM 1429 C CA . THR A 1 185 ? 11.586 -3.646 29.179 1.00 53.25 185 THR A CA 1
ATOM 1430 C C . THR A 1 185 ? 10.411 -2.765 28.734 1.00 53.25 185 THR A C 1
ATOM 1432 O O . THR A 1 185 ? 9.389 -2.734 29.426 1.00 53.25 185 THR A O 1
ATOM 1435 N N . SER A 1 186 ? 10.506 -2.070 27.589 1.00 61.62 186 SER A N 1
ATOM 1436 C CA . SER A 1 186 ? 9.389 -1.258 27.073 1.00 61.62 186 SER A CA 1
ATOM 143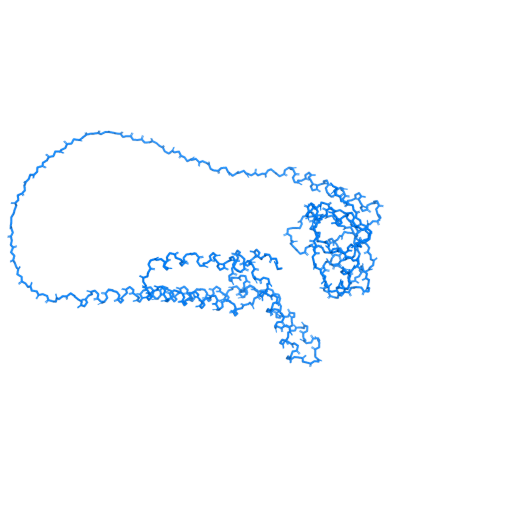7 C C . SER A 1 186 ? 8.243 -2.136 26.576 1.00 61.62 186 SER A C 1
ATOM 1439 O O . SER A 1 186 ? 7.100 -1.898 26.959 1.00 61.62 186 SER A O 1
ATOM 1441 N N . LEU A 1 187 ? 8.550 -3.216 25.848 1.00 59.75 187 LEU A N 1
ATOM 1442 C CA . LEU A 1 187 ? 7.552 -4.172 25.368 1.00 59.75 187 LEU A CA 1
ATOM 1443 C C . LEU A 1 187 ? 6.828 -4.860 26.528 1.00 59.75 187 LEU A C 1
ATOM 1445 O O . LEU A 1 187 ? 5.605 -4.979 26.506 1.00 59.75 187 LEU A O 1
ATOM 1449 N N . ALA A 1 188 ? 7.551 -5.268 27.578 1.00 65.38 188 ALA A N 1
ATOM 1450 C CA . ALA A 1 188 ? 6.927 -5.813 28.784 1.00 65.38 188 ALA A CA 1
ATOM 1451 C C . ALA A 1 188 ? 5.977 -4.798 29.446 1.00 65.38 188 ALA A C 1
ATOM 1453 O O . ALA A 1 188 ? 4.88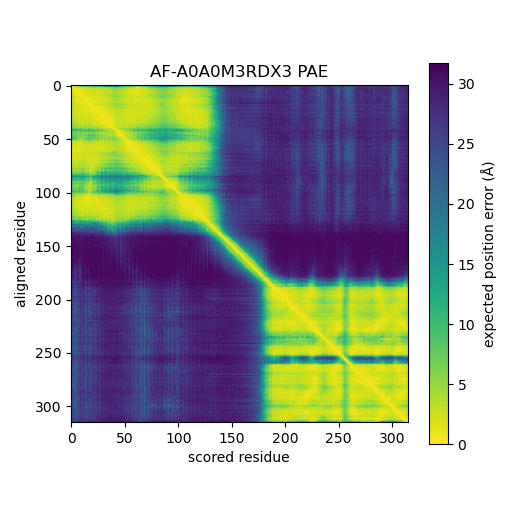6 -5.163 29.878 1.00 65.38 188 ALA A O 1
ATOM 1454 N N . THR A 1 189 ? 6.354 -3.517 29.456 1.00 81.81 189 THR A N 1
ATOM 1455 C CA . THR A 1 189 ? 5.524 -2.435 30.006 1.00 81.81 189 THR A CA 1
ATOM 1456 C C . THR A 1 189 ? 4.250 -2.223 29.181 1.00 81.81 189 THR A C 1
ATOM 1458 O O . THR A 1 189 ? 3.167 -2.068 29.740 1.00 81.81 189 THR A O 1
ATOM 1461 N N . GLU A 1 190 ? 4.345 -2.257 27.854 1.00 84.75 190 GLU A N 1
ATOM 1462 C CA . GLU A 1 190 ? 3.206 -2.089 26.942 1.00 84.75 190 GLU A CA 1
ATOM 1463 C C . GLU A 1 190 ? 2.250 -3.291 26.985 1.00 84.75 190 GLU A C 1
ATOM 1465 O O . GLU A 1 190 ? 1.028 -3.123 26.974 1.00 84.75 190 GLU A O 1
ATOM 1470 N N . GLN A 1 191 ? 2.784 -4.505 27.126 1.00 83.69 191 GLN A N 1
ATOM 1471 C CA . GLN A 1 191 ? 1.973 -5.699 27.363 1.00 83.69 191 GLN A CA 1
ATOM 1472 C C . GLN A 1 191 ? 1.253 -5.634 28.714 1.00 83.69 191 GLN A C 1
ATOM 1474 O O . GLN A 1 191 ? 0.056 -5.913 28.783 1.00 83.69 191 GLN A O 1
ATOM 1479 N N . ASP A 1 192 ? 1.926 -5.194 29.779 1.00 88.50 192 ASP A N 1
ATOM 1480 C CA . ASP A 1 192 ? 1.298 -4.993 31.089 1.00 88.50 192 ASP A CA 1
ATOM 1481 C C . ASP A 1 192 ? 0.186 -3.928 31.041 1.00 88.50 192 ASP A C 1
ATOM 1483 O O . ASP A 1 192 ? -0.866 -4.093 31.677 1.00 88.50 192 ASP A O 1
ATOM 1487 N N . LEU A 1 193 ? 0.380 -2.860 30.256 1.00 91.00 193 LEU A N 1
ATOM 1488 C CA . LEU A 1 193 ? -0.641 -1.843 29.988 1.00 91.00 193 LEU A CA 1
ATOM 1489 C C . LEU A 1 193 ? -1.861 -2.450 29.287 1.00 91.00 193 LEU A C 1
ATOM 1491 O O . LEU A 1 193 ? -2.989 -2.244 29.742 1.00 91.00 193 LEU A O 1
ATOM 1495 N N . LEU A 1 194 ? -1.655 -3.242 28.232 1.00 91.50 194 LEU A N 1
ATOM 1496 C CA . LEU A 1 194 ? -2.739 -3.911 27.512 1.00 91.50 194 LEU A CA 1
ATOM 1497 C C . LEU A 1 194 ? -3.502 -4.892 28.410 1.00 91.50 194 LEU A C 1
ATOM 1499 O O . LEU A 1 194 ? -4.731 -4.858 28.452 1.00 91.50 194 LEU A O 1
ATOM 1503 N N . GLN A 1 195 ? -2.798 -5.722 29.180 1.00 91.81 195 GLN A N 1
ATOM 1504 C CA . GLN A 1 195 ? -3.424 -6.685 30.092 1.00 91.81 195 GLN A CA 1
ATOM 1505 C C . GLN A 1 195 ? -4.238 -5.989 31.191 1.00 91.81 195 GLN A C 1
ATOM 1507 O O . GLN A 1 195 ? -5.348 -6.418 31.526 1.00 91.81 195 GLN A O 1
ATOM 1512 N N . SER A 1 196 ? -3.716 -4.886 31.735 1.00 93.50 196 SER A N 1
ATOM 1513 C CA . SER A 1 196 ? -4.430 -4.068 32.719 1.00 93.50 196 SER A CA 1
ATOM 1514 C C . SER A 1 196 ? -5.698 -3.462 32.118 1.00 93.50 196 SER A C 1
ATOM 1516 O O . SER A 1 196 ? -6.772 -3.578 32.712 1.00 93.50 196 SER A O 1
ATOM 1518 N N . TYR A 1 197 ? -5.591 -2.909 30.907 1.00 95.25 197 TYR A N 1
ATOM 1519 C CA . TYR A 1 197 ? -6.716 -2.347 30.166 1.00 95.25 197 TYR A CA 1
ATOM 1520 C C . TYR A 1 197 ? -7.792 -3.395 29.856 1.00 95.25 197 TYR A C 1
ATOM 1522 O O . TYR A 1 197 ? -8.978 -3.154 30.086 1.00 95.25 197 TYR A O 1
ATOM 1530 N N . MET A 1 198 ? -7.400 -4.582 29.384 1.00 95.00 198 MET A N 1
ATOM 1531 C CA . MET A 1 198 ? -8.324 -5.686 29.109 1.00 95.00 198 MET A CA 1
ATOM 1532 C C . MET A 1 198 ? -9.082 -6.112 30.364 1.00 95.00 198 MET A C 1
ATOM 1534 O O . MET A 1 198 ? -10.298 -6.296 30.325 1.00 95.00 198 MET A O 1
ATOM 1538 N N . LYS A 1 199 ? -8.378 -6.232 31.494 1.00 95.50 199 LYS A N 1
ATOM 1539 C CA . LYS A 1 199 ? -8.979 -6.607 32.774 1.00 95.50 199 LYS A CA 1
ATOM 1540 C C . LYS A 1 199 ? -9.972 -5.560 33.277 1.00 95.50 199 LYS A C 1
ATOM 1542 O O . LYS A 1 199 ? -11.027 -5.936 33.784 1.00 95.50 199 LYS A O 1
ATOM 1547 N N . GLU A 1 200 ? -9.634 -4.279 33.164 1.00 95.69 200 GLU A N 1
ATOM 1548 C CA . GLU A 1 200 ? -10.502 -3.171 33.574 1.00 95.69 200 GLU A CA 1
ATOM 1549 C C . GLU A 1 200 ? -11.783 -3.112 32.734 1.00 95.69 200 GLU A C 1
ATOM 1551 O O . GLU A 1 200 ? -12.873 -2.945 33.280 1.00 95.69 200 GLU A O 1
ATOM 1556 N N . ASN A 1 201 ? -11.659 -3.340 31.426 1.00 93.38 201 ASN A N 1
ATOM 1557 C CA . ASN A 1 201 ? -12.764 -3.241 30.473 1.00 93.38 201 ASN A CA 1
ATOM 1558 C C . ASN A 1 201 ? -13.489 -4.572 30.217 1.00 93.38 201 ASN A C 1
ATOM 1560 O O . ASN A 1 201 ? -14.410 -4.629 29.408 1.00 93.38 201 ASN A O 1
ATOM 1564 N N . GLY A 1 202 ? -13.106 -5.652 30.908 1.00 94.75 202 GLY A N 1
ATOM 1565 C CA . GLY A 1 202 ? -13.736 -6.969 30.765 1.00 94.75 202 GLY A CA 1
ATOM 1566 C C . GLY A 1 202 ? -13.539 -7.616 29.388 1.00 94.75 202 GLY A C 1
ATOM 1567 O O . GLY A 1 202 ? -14.359 -8.438 28.974 1.00 94.75 202 GLY A O 1
ATOM 1568 N N . LEU A 1 203 ? -12.468 -7.258 28.679 1.00 94.75 203 LEU A N 1
ATOM 1569 C CA . LEU A 1 203 ? -12.155 -7.756 27.342 1.00 94.75 203 LEU A CA 1
ATOM 1570 C C . LEU A 1 203 ? -11.429 -9.099 27.428 1.00 94.75 203 LEU A C 1
ATOM 1572 O O . LEU A 1 203 ? -10.582 -9.321 28.292 1.00 94.75 203 LEU A O 1
ATOM 1576 N N . THR A 1 204 ? -11.759 -10.002 26.508 1.00 91.44 204 THR A N 1
ATOM 1577 C CA . THR A 1 204 ? -11.215 -11.374 26.487 1.00 91.44 204 THR A CA 1
ATOM 1578 C C . THR A 1 204 ? -10.466 -11.712 25.204 1.00 91.44 204 THR A C 1
ATOM 1580 O O . THR A 1 204 ? -9.863 -12.777 25.123 1.00 91.44 204 THR A O 1
ATOM 1583 N N . VAL A 1 205 ? -10.495 -10.817 24.214 1.00 91.81 205 VAL A N 1
ATOM 1584 C CA . VAL A 1 205 ? -9.924 -11.030 22.881 1.00 91.81 205 VAL A CA 1
ATOM 1585 C C . VAL A 1 205 ? -9.070 -9.825 22.502 1.00 91.81 205 VAL A C 1
ATOM 1587 O O . VAL A 1 205 ? -9.448 -8.682 22.767 1.00 91.81 205 VAL A O 1
ATOM 1590 N N . GLN A 1 206 ? -7.921 -10.088 21.886 1.00 91.88 206 GLN A N 1
ATOM 1591 C CA . GLN A 1 206 ? -7.027 -9.073 21.332 1.00 91.88 206 GLN A CA 1
ATOM 1592 C C . GLN A 1 206 ? -7.226 -8.960 19.819 1.00 91.88 206 GLN A C 1
ATOM 1594 O O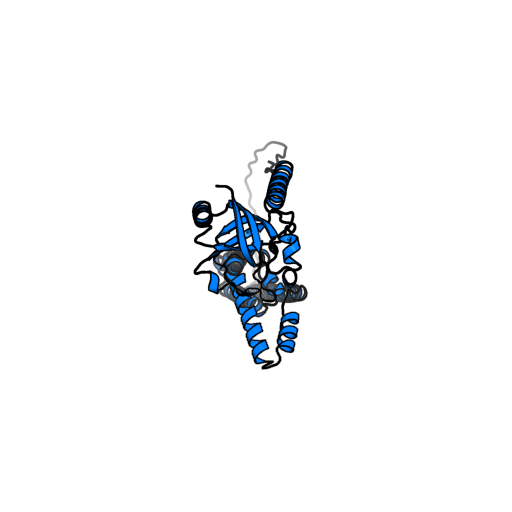 . GLN A 1 206 ? -7.670 -9.902 19.162 1.00 91.88 206 GLN A O 1
ATOM 1599 N N . ALA A 1 207 ? -6.853 -7.819 19.248 1.00 90.62 207 ALA A N 1
ATOM 1600 C CA . ALA A 1 207 ? -6.979 -7.548 17.819 1.00 90.62 207 ALA A CA 1
ATOM 1601 C C . ALA A 1 207 ? -6.290 -8.605 16.934 1.00 90.62 207 ALA A C 1
ATOM 1603 O O . ALA A 1 207 ? -6.811 -8.949 15.870 1.00 90.62 207 ALA A O 1
ATOM 1604 N N . ILE A 1 208 ? -5.152 -9.147 17.390 1.00 86.56 208 ILE A N 1
ATOM 1605 C CA . ILE A 1 208 ? -4.390 -10.197 16.697 1.00 86.56 208 ILE A CA 1
ATOM 1606 C C . ILE A 1 208 ? -5.192 -11.496 16.548 1.00 86.56 208 ILE A C 1
ATOM 1608 O O . ILE A 1 208 ? -5.145 -12.126 15.496 1.00 86.56 208 ILE A O 1
ATOM 1612 N N . ASP A 1 209 ? -5.973 -11.878 17.556 1.00 86.06 209 ASP A N 1
ATOM 1613 C CA . ASP A 1 209 ? -6.813 -13.076 17.508 1.00 86.06 209 ASP A CA 1
ATOM 1614 C C . ASP A 1 209 ? -8.106 -12.792 16.737 1.00 86.06 209 ASP A C 1
ATOM 1616 O O . ASP A 1 209 ? -8.580 -13.619 15.954 1.00 86.06 209 ASP A O 1
ATOM 1620 N N . PHE A 1 210 ? -8.643 -11.582 16.907 1.00 89.25 210 PHE A N 1
ATOM 1621 C CA . PHE A 1 210 ? -9.880 -11.138 16.276 1.00 89.25 210 PHE A CA 1
ATOM 1622 C C . PHE A 1 210 ? -9.776 -11.103 14.741 1.00 89.25 210 PHE A C 1
ATOM 1624 O O . PHE A 1 210 ? -10.704 -11.505 14.034 1.00 89.25 210 PHE A O 1
ATOM 1631 N N . GLN A 1 211 ? -8.638 -10.660 14.188 1.00 87.44 211 GLN A N 1
ATOM 1632 C CA . GLN A 1 211 ? -8.491 -10.475 12.736 1.00 87.44 211 GLN A CA 1
ATOM 1633 C C . GLN A 1 211 ? -8.596 -11.769 11.913 1.00 87.44 211 GLN A C 1
ATOM 1635 O O . GLN A 1 211 ? -8.913 -11.715 10.724 1.00 87.44 211 GLN A O 1
ATOM 1640 N N . TYR A 1 212 ? -8.348 -12.936 12.509 1.00 85.50 212 TYR A N 1
ATOM 1641 C CA . TYR A 1 212 ? -8.400 -14.214 11.792 1.00 85.50 212 TYR A CA 1
ATOM 1642 C C . TYR A 1 212 ? -9.797 -14.852 11.776 1.00 85.50 212 TYR A C 1
ATOM 1644 O O . TYR A 1 212 ? -9.991 -15.844 11.071 1.00 85.50 212 TYR A O 1
ATOM 1652 N N . ASP A 1 213 ? -10.768 -14.282 12.501 1.00 88.56 213 ASP A N 1
ATOM 1653 C CA . ASP A 1 213 ? -12.108 -14.859 12.677 1.00 88.56 213 ASP A CA 1
ATOM 1654 C C . ASP A 1 213 ? -13.233 -13.798 12.756 1.00 88.56 213 ASP A C 1
ATOM 1656 O O . ASP A 1 213 ? -14.275 -13.994 13.380 1.00 88.56 213 ASP A O 1
ATOM 1660 N N . MET A 1 214 ? -13.052 -12.658 12.078 1.00 90.38 214 MET A N 1
ATOM 1661 C CA . MET A 1 214 ? -13.963 -11.503 12.165 1.00 90.38 214 MET A CA 1
ATOM 1662 C C . MET A 1 214 ? -15.439 -11.844 11.897 1.00 90.38 214 MET A C 1
ATOM 1664 O O . MET A 1 214 ? -16.321 -11.362 12.603 1.00 90.38 214 MET A O 1
ATOM 1668 N N . ALA A 1 215 ? -15.721 -12.679 10.889 1.00 89.88 215 ALA A N 1
ATOM 1669 C CA . ALA A 1 215 ? -17.089 -13.011 10.476 1.00 89.88 215 ALA A CA 1
ATOM 1670 C C . ALA A 1 215 ? -17.906 -13.695 11.587 1.00 89.88 215 ALA A C 1
ATOM 1672 O O . ALA A 1 215 ? -19.130 -13.576 11.614 1.00 89.88 215 ALA A O 1
ATOM 1673 N N . ASN A 1 216 ? -17.236 -14.401 12.503 1.00 92.00 216 ASN A N 1
ATOM 1674 C CA . ASN A 1 216 ? -17.872 -15.091 13.624 1.00 92.00 216 ASN A CA 1
ATOM 1675 C C . ASN A 1 216 ? -17.857 -14.263 14.919 1.00 92.00 216 ASN A C 1
ATOM 1677 O O . ASN A 1 216 ? -18.467 -14.674 15.904 1.00 92.00 216 ASN A O 1
ATOM 1681 N N . GLN A 1 217 ? -17.195 -13.103 14.914 1.00 92.06 217 GLN A N 1
ATOM 1682 C CA . GLN A 1 217 ? -16.978 -12.245 16.084 1.00 92.06 217 GLN A CA 1
ATOM 1683 C C . GLN A 1 217 ? -17.605 -10.848 15.908 1.00 92.06 217 GLN A C 1
ATOM 1685 O O . GLN A 1 217 ? -17.239 -9.888 16.582 1.00 92.06 217 GLN A O 1
ATOM 1690 N N . LEU A 1 218 ? -18.575 -10.704 15.000 1.00 94.12 218 LEU A N 1
ATOM 1691 C CA . LEU A 1 218 ? -19.276 -9.436 14.783 1.00 94.12 218 LEU A CA 1
ATOM 1692 C C . LEU A 1 218 ? -19.970 -8.958 16.062 1.00 94.12 218 LEU A C 1
ATOM 1694 O O . LEU A 1 218 ? -20.570 -9.743 16.797 1.00 94.12 218 LEU A O 1
ATOM 1698 N N . ASN A 1 219 ? -19.923 -7.647 16.293 1.00 94.88 219 ASN A N 1
ATOM 1699 C CA . ASN A 1 219 ? -20.398 -6.966 17.500 1.00 94.88 219 ASN A CA 1
ATOM 1700 C C . ASN A 1 219 ? -19.673 -7.356 18.804 1.00 94.88 219 ASN A C 1
ATOM 1702 O O . ASN A 1 219 ? -20.064 -6.882 19.869 1.00 94.88 219 ASN A O 1
ATOM 1706 N N . GLN A 1 220 ? -18.635 -8.195 18.745 1.00 95.75 220 GLN A N 1
ATOM 1707 C CA . GLN A 1 220 ? -17.777 -8.483 19.889 1.00 95.75 220 GLN A CA 1
ATOM 1708 C C . GLN A 1 220 ? -16.644 -7.455 19.969 1.00 95.75 220 GLN A C 1
ATOM 1710 O O . GLN A 1 220 ? -16.069 -7.061 18.954 1.00 95.75 220 GLN A O 1
ATOM 1715 N N . GLU A 1 221 ? -16.337 -7.022 21.189 1.00 97.06 221 GLU A N 1
ATOM 1716 C CA . GLU A 1 221 ? -15.248 -6.090 21.464 1.00 97.06 221 GLU A CA 1
ATOM 1717 C C . GLU A 1 221 ? -13.900 -6.812 21.573 1.00 97.06 221 GLU A C 1
ATOM 1719 O O . GLU A 1 221 ? -13.802 -7.910 22.133 1.00 97.06 221 GLU A O 1
ATOM 1724 N N . PHE A 1 222 ? -12.853 -6.163 21.069 1.00 96.12 222 PHE A N 1
ATOM 1725 C CA . PHE A 1 222 ? -11.466 -6.597 21.183 1.00 96.12 222 PHE A CA 1
ATOM 1726 C C . PHE A 1 222 ? -10.571 -5.451 21.651 1.00 96.12 222 PHE A C 1
ATOM 1728 O O . PHE A 1 222 ? -10.843 -4.279 21.386 1.00 96.12 222 PHE A O 1
ATOM 1735 N N . ALA A 1 223 ? -9.479 -5.801 22.325 1.00 96.19 223 ALA A N 1
ATOM 1736 C CA . ALA A 1 223 ? -8.467 -4.851 22.764 1.00 96.19 223 ALA A CA 1
ATOM 1737 C C . ALA A 1 223 ? -7.351 -4.692 21.726 1.00 96.19 223 ALA A C 1
ATOM 1739 O O . ALA A 1 223 ? -6.950 -5.658 21.073 1.00 96.19 223 ALA A O 1
ATOM 1740 N N . ILE A 1 224 ? -6.819 -3.481 21.606 1.00 94.38 224 ILE A N 1
ATOM 1741 C CA . ILE A 1 224 ? -5.649 -3.175 20.784 1.00 94.38 224 ILE A CA 1
ATOM 1742 C C . ILE A 1 224 ? -4.758 -2.169 21.509 1.00 94.38 224 ILE A C 1
ATOM 1744 O O . ILE A 1 224 ? -5.263 -1.199 22.067 1.00 94.38 224 ILE A O 1
ATOM 1748 N N . ILE A 1 225 ? -3.443 -2.377 21.477 1.00 93.56 225 ILE A N 1
ATOM 1749 C CA . ILE A 1 225 ? -2.444 -1.377 21.868 1.00 93.56 225 ILE A CA 1
ATOM 1750 C C . ILE A 1 225 ? -1.495 -1.139 20.702 1.00 93.56 225 ILE A C 1
ATOM 1752 O O . ILE A 1 225 ? -1.093 -2.089 20.029 1.00 93.56 225 ILE A O 1
ATOM 1756 N N . GLY A 1 226 ? -1.147 0.115 20.442 1.00 92.44 226 GLY A N 1
ATOM 1757 C CA . GLY A 1 226 ? -0.236 0.439 19.361 1.00 92.44 226 GLY A CA 1
ATOM 1758 C C . GLY A 1 226 ? 0.012 1.925 19.171 1.00 92.44 226 GLY A C 1
ATOM 1759 O O . GLY A 1 226 ? -0.657 2.775 19.760 1.00 92.44 226 GLY A O 1
ATOM 1760 N N . ASN A 1 227 ? 0.948 2.230 18.279 1.00 92.62 227 ASN A N 1
ATOM 1761 C CA . ASN A 1 227 ? 1.191 3.595 17.832 1.00 92.62 227 ASN A CA 1
ATOM 1762 C C . ASN A 1 227 ? 0.060 4.040 16.901 1.00 92.62 227 ASN A C 1
ATOM 1764 O O . ASN A 1 227 ? -0.193 3.421 15.863 1.00 92.62 227 ASN A O 1
ATOM 1768 N N . ALA A 1 228 ? -0.644 5.095 17.296 1.00 95.62 228 ALA A N 1
ATOM 1769 C CA . ALA A 1 228 ? -1.824 5.608 16.624 1.00 95.62 228 ALA A CA 1
ATOM 1770 C C . ALA A 1 228 ? -1.522 6.907 15.873 1.00 95.62 228 ALA A C 1
ATOM 1772 O O . ALA A 1 228 ? -0.948 7.838 16.432 1.00 95.62 228 ALA A O 1
ATOM 1773 N N . SER A 1 229 ? -1.972 7.003 14.621 1.00 95.62 229 SER A N 1
ATOM 1774 C CA . SER A 1 229 ? -1.860 8.208 13.788 1.00 95.62 229 SER A CA 1
ATOM 1775 C C . SER A 1 229 ? -3.113 8.432 12.941 1.00 95.62 229 SER A C 1
ATOM 1777 O O . SER A 1 229 ? -3.845 7.497 12.604 1.00 95.62 229 SER A O 1
ATOM 1779 N N . LEU A 1 230 ? -3.392 9.689 12.582 1.00 95.19 230 LEU A N 1
ATOM 1780 C CA . LEU A 1 230 ? -4.546 10.012 11.738 1.00 95.19 230 LEU A CA 1
ATOM 1781 C C . LEU A 1 230 ? -4.417 9.387 10.346 1.00 95.19 230 LEU A C 1
ATOM 1783 O O . LEU A 1 230 ? -3.351 9.381 9.731 1.00 95.19 230 LEU A O 1
ATOM 1787 N N . SER A 1 231 ? -5.545 8.925 9.816 1.00 91.62 231 SER A N 1
ATOM 1788 C CA . SER A 1 231 ? -5.658 8.415 8.455 1.00 91.62 231 SER A CA 1
ATOM 1789 C C . SER A 1 231 ? -6.854 9.028 7.733 1.00 91.62 231 SER A C 1
ATOM 1791 O O . SER A 1 231 ? -7.832 9.462 8.331 1.00 91.62 231 SER A O 1
ATOM 1793 N N . ASP A 1 232 ? -6.792 9.003 6.408 1.00 86.19 232 ASP A N 1
ATOM 1794 C CA . ASP A 1 232 ? -7.863 9.367 5.477 1.00 86.19 232 ASP A CA 1
ATOM 1795 C C . ASP A 1 232 ? -8.510 8.122 4.833 1.00 86.19 232 ASP A C 1
ATOM 1797 O O . ASP A 1 232 ? -9.059 8.184 3.735 1.00 86.19 232 ASP A O 1
ATOM 1801 N N . TYR A 1 233 ? -8.411 6.956 5.487 1.00 81.12 233 TYR A N 1
ATOM 1802 C CA . TYR A 1 233 ? -8.796 5.674 4.893 1.00 81.12 233 TYR A CA 1
ATOM 1803 C C . TYR A 1 233 ? -10.235 5.305 5.267 1.00 81.12 233 TYR A C 1
ATOM 1805 O O . TYR A 1 233 ? -10.481 4.805 6.361 1.00 81.12 233 TYR A O 1
ATOM 1813 N N . TYR A 1 234 ? -11.171 5.514 4.340 1.00 83.25 234 TYR A N 1
ATOM 1814 C CA . TYR A 1 234 ? -12.575 5.101 4.452 1.00 83.25 234 TYR A CA 1
ATOM 1815 C C . TYR A 1 234 ? -12.917 4.161 3.295 1.00 83.25 234 TYR A C 1
ATOM 1817 O O . TYR A 1 234 ? -12.796 4.535 2.127 1.00 83.25 234 TYR A O 1
ATOM 1825 N N . ASN A 1 235 ? -13.284 2.917 3.599 1.00 79.94 235 ASN A N 1
ATOM 1826 C CA . ASN A 1 235 ? -13.569 1.883 2.601 1.00 79.94 235 ASN A CA 1
ATOM 1827 C C . ASN A 1 235 ? -14.493 0.802 3.197 1.00 79.94 235 ASN A C 1
ATOM 1829 O O . ASN A 1 235 ? -14.671 0.801 4.407 1.00 79.94 235 ASN A O 1
ATOM 1833 N N . TYR A 1 236 ? -15.043 -0.095 2.370 1.00 67.94 236 TYR A N 1
ATOM 1834 C CA . TYR A 1 236 ? -15.791 -1.309 2.771 1.00 67.94 236 TYR A CA 1
ATOM 1835 C C . TYR A 1 236 ? -16.826 -1.097 3.891 1.00 67.94 236 TYR A C 1
ATOM 1837 O O . TYR A 1 236 ? -16.513 -1.297 5.053 1.00 67.94 236 TYR A O 1
ATOM 1845 N N . GLY A 1 237 ? -18.042 -0.645 3.585 1.00 71.50 237 GLY A N 1
ATOM 1846 C CA . GLY A 1 237 ? -19.055 -0.336 4.609 1.00 71.50 237 GLY A CA 1
ATOM 1847 C C . GLY A 1 237 ? -18.778 0.929 5.442 1.00 71.50 237 GLY A C 1
ATOM 1848 O O . GLY A 1 237 ? -19.705 1.674 5.749 1.00 71.50 237 GLY A O 1
ATOM 1849 N N . PHE A 1 238 ? -17.513 1.279 5.707 1.00 84.19 238 PHE A N 1
ATOM 1850 C CA . PHE A 1 238 ? -17.125 2.443 6.522 1.00 84.19 238 PHE A CA 1
ATOM 1851 C C . PHE A 1 238 ? -17.055 3.770 5.743 1.00 84.19 238 PHE A C 1
ATOM 1853 O O . PHE A 1 238 ? -16.742 4.812 6.317 1.00 84.19 238 PHE A O 1
ATOM 1860 N N . SER A 1 239 ? -17.343 3.765 4.436 1.00 78.31 239 SER A N 1
ATOM 1861 C CA . SER A 1 239 ? -17.239 4.964 3.581 1.00 78.31 239 SER A CA 1
ATOM 1862 C C . SER A 1 239 ? -18.133 6.131 4.020 1.00 78.31 239 SER A C 1
ATOM 1864 O O . SER A 1 239 ? -17.731 7.287 3.921 1.00 78.31 239 SER A O 1
ATOM 1866 N N . GLU A 1 240 ? -19.314 5.844 4.568 1.00 84.62 240 GLU A N 1
ATOM 1867 C CA . GLU A 1 240 ? -20.260 6.879 5.003 1.00 84.62 240 GLU A CA 1
ATOM 1868 C C . GLU A 1 240 ? -19.924 7.472 6.380 1.00 84.62 240 GLU A C 1
ATOM 1870 O O . GLU A 1 240 ? -20.469 8.517 6.743 1.00 84.62 240 GLU A O 1
ATOM 1875 N N . LEU A 1 241 ? -19.002 6.856 7.134 1.00 85.94 241 LEU A N 1
ATOM 1876 C CA . LEU A 1 241 ? -18.660 7.306 8.484 1.00 85.94 241 LEU A CA 1
ATOM 1877 C C . LEU A 1 241 ? -17.849 8.604 8.509 1.00 85.94 241 LEU A C 1
ATOM 1879 O O . LEU A 1 241 ? -17.831 9.265 9.539 1.00 85.94 241 LEU A O 1
ATOM 1883 N N . GLU A 1 242 ? -17.210 9.016 7.411 1.00 86.06 242 GLU A N 1
ATOM 1884 C CA . GLU A 1 242 ? -16.295 10.175 7.369 1.00 86.06 242 GLU A CA 1
ATOM 1885 C C . GLU A 1 242 ? -16.890 11.476 7.945 1.00 86.06 242 GLU A C 1
ATOM 1887 O O . GLU A 1 242 ? -16.174 12.306 8.523 1.00 86.06 242 GLU A O 1
ATOM 1892 N N . LYS A 1 243 ? -18.213 11.642 7.818 1.00 87.12 243 LYS A N 1
ATOM 1893 C CA . LYS A 1 243 ? -18.957 12.806 8.320 1.00 87.12 243 LYS A CA 1
ATOM 1894 C C . LYS A 1 243 ? -18.948 12.891 9.847 1.00 87.12 243 LYS A C 1
ATOM 1896 O O . LYS A 1 243 ? -18.822 13.984 10.392 1.00 87.12 243 LYS A O 1
ATOM 1901 N N . GLU A 1 244 ? -19.071 11.753 10.521 1.00 93.19 244 GLU A N 1
ATOM 1902 C CA . GLU A 1 244 ? -19.293 11.664 11.971 1.00 93.19 244 GLU A CA 1
ATOM 1903 C C . GLU A 1 244 ? -18.093 11.067 12.715 1.00 93.19 244 GLU A C 1
ATOM 1905 O O . GLU A 1 244 ? -17.912 11.320 13.903 1.00 93.19 244 GLU A O 1
ATOM 1910 N N . PHE A 1 245 ? -17.218 10.358 12.003 1.00 95.75 245 PHE A N 1
ATOM 1911 C CA . PHE A 1 245 ? -16.049 9.673 12.533 1.00 95.75 245 PHE A CA 1
ATOM 1912 C C . PHE A 1 245 ? -14.765 10.169 11.865 1.00 95.75 245 PHE A C 1
ATOM 1914 O O . PHE A 1 245 ? -14.779 10.701 10.752 1.00 95.75 245 PHE A O 1
ATOM 1921 N N . PHE A 1 246 ? -13.639 9.985 12.550 1.00 96.38 246 PHE A N 1
ATOM 1922 C CA . PHE A 1 246 ? -12.302 10.119 11.984 1.00 96.38 246 PHE A CA 1
ATOM 1923 C C . PHE A 1 246 ? -11.565 8.779 12.020 1.00 96.38 246 PHE A C 1
ATOM 1925 O O . PHE A 1 246 ? -11.709 8.008 12.966 1.00 96.38 246 PHE A O 1
ATOM 1932 N N . ALA A 1 247 ? -10.784 8.495 10.980 1.00 96.75 247 ALA A N 1
ATOM 1933 C CA . ALA A 1 247 ? -10.012 7.264 10.884 1.00 96.75 247 ALA A CA 1
ATOM 1934 C C . ALA A 1 247 ? -8.643 7.412 11.562 1.00 96.75 247 ALA A C 1
ATOM 1936 O O . ALA A 1 247 ? -7.925 8.394 11.347 1.00 96.75 247 ALA A O 1
ATOM 1937 N N . VAL A 1 248 ? -8.264 6.402 12.336 1.00 97.25 248 VAL A N 1
ATOM 1938 C CA . VAL A 1 248 ? -6.969 6.303 13.012 1.00 97.25 248 VAL A CA 1
ATOM 1939 C C . VAL A 1 248 ? -6.335 4.975 12.631 1.00 97.25 248 VAL A C 1
ATOM 1941 O O . VAL A 1 248 ? -6.947 3.921 12.792 1.00 97.25 248 VAL A O 1
ATOM 1944 N N . LYS A 1 249 ? -5.111 5.023 12.108 1.00 95.62 249 LYS A N 1
ATOM 1945 C CA . LYS A 1 249 ? -4.283 3.834 11.902 1.00 95.62 249 LYS A CA 1
ATOM 1946 C C . LYS A 1 249 ? -3.552 3.512 13.189 1.00 95.62 249 LYS A C 1
ATOM 1948 O O . LYS A 1 249 ? -2.924 4.403 13.750 1.00 95.62 249 LYS A O 1
ATOM 1953 N N . ILE A 1 250 ? -3.615 2.257 13.607 1.00 94.38 250 ILE A N 1
ATOM 1954 C CA . ILE A 1 250 ? -2.950 1.745 14.800 1.00 94.38 250 ILE A CA 1
ATOM 1955 C C . ILE A 1 250 ? -1.985 0.650 14.359 1.00 94.38 250 ILE A C 1
ATOM 1957 O O . ILE A 1 250 ? -2.402 -0.327 13.732 1.00 94.38 250 ILE A O 1
ATOM 1961 N N . TYR A 1 251 ? -0.704 0.839 14.668 1.00 90.81 251 TYR A N 1
ATOM 1962 C CA . TYR A 1 251 ? 0.356 -0.148 14.483 1.00 90.81 251 TYR A CA 1
ATOM 1963 C C . TYR A 1 251 ? 0.529 -0.916 15.794 1.00 90.81 251 TYR A C 1
ATOM 1965 O O . TYR A 1 251 ? 1.055 -0.326 16.742 1.00 90.81 251 TYR A O 1
ATOM 1973 N N . PRO A 1 252 ? 0.065 -2.178 15.885 1.00 88.56 252 PRO A N 1
ATOM 1974 C CA . PRO A 1 252 ? 0.178 -2.943 17.116 1.00 88.56 252 PRO A CA 1
ATOM 1975 C C . PRO A 1 252 ? 1.632 -3.097 17.557 1.00 88.56 252 PRO A C 1
ATOM 1977 O O . PRO A 1 252 ? 2.520 -3.237 16.719 1.00 88.56 252 PRO A O 1
ATOM 1980 N N . ILE A 1 253 ? 1.852 -3.076 18.868 1.00 78.75 253 ILE A N 1
ATOM 1981 C CA . ILE A 1 253 ? 3.186 -3.175 19.485 1.00 78.75 253 ILE A CA 1
ATOM 1982 C C . ILE A 1 253 ? 3.701 -4.618 19.601 1.00 78.75 253 ILE A C 1
ATOM 1984 O O . ILE A 1 253 ? 4.885 -4.841 19.825 1.00 78.75 253 ILE A O 1
ATOM 1988 N N . GLU A 1 254 ? 2.828 -5.613 19.434 1.00 68.00 254 GLU A N 1
ATOM 1989 C CA . GLU A 1 254 ? 3.214 -7.025 19.489 1.00 68.00 254 GLU A CA 1
ATOM 1990 C C . GLU A 1 254 ? 4.312 -7.392 18.471 1.00 68.00 254 GLU A C 1
ATOM 1992 O O . GLU A 1 254 ? 4.494 -6.714 17.462 1.00 68.00 254 GLU A O 1
ATOM 1997 N N . ASP A 1 255 ? 4.974 -8.528 18.730 1.00 52.09 255 ASP A N 1
ATOM 1998 C CA . ASP A 1 255 ? 6.089 -9.200 18.024 1.00 52.09 255 ASP A CA 1
ATOM 1999 C C . ASP A 1 255 ? 5.891 -9.472 16.506 1.00 52.09 255 ASP A C 1
ATOM 2001 O O . ASP A 1 255 ? 6.550 -10.316 15.886 1.00 52.09 255 ASP A O 1
ATOM 2005 N N . SER A 1 256 ? 4.956 -8.785 15.855 1.00 45.09 256 SER A N 1
ATOM 2006 C CA . SER A 1 256 ? 4.680 -8.907 14.440 1.00 45.09 256 SER A CA 1
ATOM 2007 C C . SER A 1 256 ? 5.528 -7.943 13.615 1.00 45.09 256 SER A C 1
ATOM 2009 O O . SER A 1 256 ? 5.213 -6.778 13.387 1.00 45.09 256 SER A O 1
ATOM 2011 N N . THR A 1 257 ? 6.568 -8.501 13.006 1.00 43.09 257 THR A N 1
ATOM 2012 C CA . THR A 1 257 ? 7.338 -7.899 11.901 1.00 43.09 257 THR A CA 1
ATOM 2013 C C . THR A 1 257 ? 6.509 -7.662 10.616 1.00 43.09 257 THR A C 1
ATOM 2015 O O . THR A 1 257 ? 7.063 -7.383 9.547 1.00 43.09 257 THR A O 1
ATOM 2018 N N . SER A 1 258 ? 5.177 -7.794 10.670 1.00 50.97 258 SER A N 1
ATOM 2019 C CA . SER A 1 258 ? 4.280 -7.811 9.517 1.00 50.97 258 SER A CA 1
ATOM 2020 C C . SER A 1 258 ? 3.394 -6.565 9.457 1.00 50.97 258 SER A C 1
ATOM 2022 O O . SER A 1 258 ? 2.462 -6.385 10.231 1.00 50.97 258 SER A O 1
ATOM 2024 N N . ILE A 1 259 ? 3.560 -5.767 8.397 1.00 53.62 259 ILE A N 1
ATOM 2025 C CA . ILE A 1 259 ? 2.667 -4.644 8.031 1.00 53.62 259 ILE A CA 1
ATOM 2026 C C . ILE A 1 259 ? 1.196 -5.059 7.780 1.00 53.62 259 ILE A C 1
ATOM 2028 O O . ILE A 1 259 ? 0.361 -4.224 7.437 1.00 53.62 259 ILE A O 1
ATOM 2032 N N . LYS A 1 260 ? 0.875 -6.356 7.868 1.00 57.19 260 LYS A N 1
ATOM 2033 C CA . LYS A 1 260 ? -0.474 -6.901 7.659 1.00 57.19 260 LYS A CA 1
ATOM 2034 C C . LYS A 1 260 ? -1.403 -6.709 8.854 1.00 57.19 260 LYS A C 1
ATOM 2036 O O . LYS A 1 260 ? -2.603 -6.856 8.662 1.00 57.19 260 LYS A O 1
ATOM 2041 N N . ASP A 1 261 ? -0.864 -6.342 10.011 1.00 71.88 261 ASP A N 1
ATOM 2042 C CA . ASP A 1 261 ? -1.629 -6.283 11.260 1.00 71.88 261 ASP A CA 1
ATOM 2043 C C . ASP A 1 261 ? -2.039 -4.850 11.628 1.00 71.88 261 ASP A C 1
ATOM 2045 O O . ASP A 1 261 ? -2.569 -4.600 12.704 1.00 71.88 261 ASP A O 1
ATOM 2049 N N . VAL A 1 262 ? -1.839 -3.887 10.718 1.00 89.81 262 VAL A N 1
ATOM 2050 C CA . VAL A 1 262 ? -2.260 -2.496 10.929 1.00 89.81 262 VAL A CA 1
ATOM 2051 C C . VAL A 1 262 ? -3.781 -2.414 10.905 1.00 89.81 262 VAL A C 1
ATOM 2053 O O . VAL A 1 262 ? -4.415 -2.716 9.891 1.00 89.81 262 VAL A O 1
ATOM 2056 N N . TRP A 1 263 ? -4.355 -1.943 12.005 1.00 94.06 263 TRP A N 1
ATOM 2057 C CA . TRP A 1 263 ? -5.785 -1.697 12.121 1.00 94.06 263 TRP A CA 1
ATOM 2058 C C . TRP A 1 263 ? -6.123 -0.257 11.753 1.00 94.06 263 TRP A C 1
ATOM 2060 O O . TRP A 1 263 ? -5.369 0.667 12.045 1.00 94.06 263 TRP A O 1
ATOM 2070 N N . THR A 1 264 ? -7.273 -0.052 11.111 1.00 96.12 264 THR A N 1
ATOM 2071 C CA . THR A 1 264 ? -7.901 1.272 11.025 1.00 96.12 264 THR A CA 1
ATOM 2072 C C . THR A 1 264 ? -9.152 1.268 11.885 1.00 96.12 264 THR A C 1
ATOM 2074 O O . THR A 1 264 ? -10.118 0.571 11.574 1.00 96.12 264 THR A O 1
ATOM 2077 N N . LEU A 1 265 ? -9.120 2.043 12.967 1.00 97.44 265 LEU A N 1
ATOM 2078 C CA . LEU A 1 265 ? -10.262 2.244 13.849 1.00 97.44 265 LEU A CA 1
ATOM 2079 C C . LEU A 1 265 ? -10.926 3.587 13.535 1.00 97.44 265 LEU A C 1
ATOM 2081 O O . LEU A 1 265 ? -10.254 4.608 13.368 1.00 97.44 265 LEU A O 1
ATOM 2085 N N . TYR A 1 266 ? -12.253 3.580 13.446 1.00 97.62 266 TYR A N 1
ATOM 2086 C CA . TYR A 1 266 ? -13.068 4.772 13.236 1.00 97.62 266 TYR A CA 1
ATOM 2087 C C . TYR A 1 266 ? -13.577 5.284 14.580 1.00 97.62 266 TYR A C 1
ATOM 2089 O O . TYR A 1 266 ? -14.339 4.603 15.265 1.00 97.62 266 TYR A O 1
ATOM 2097 N N . PHE A 1 267 ? -13.165 6.494 14.944 1.00 97.69 267 PHE A N 1
ATOM 2098 C CA . PHE A 1 267 ? -13.489 7.140 16.212 1.00 97.69 267 PHE A CA 1
ATOM 2099 C C . PHE A 1 267 ? -14.539 8.226 16.013 1.00 97.69 267 PHE A C 1
ATOM 2101 O O . PHE A 1 267 ? -14.423 9.037 15.094 1.00 97.69 267 PHE A O 1
ATOM 2108 N N . SER A 1 268 ? -15.549 8.264 16.881 1.00 96.81 268 SER A N 1
ATOM 2109 C CA . SER A 1 268 ? -16.565 9.322 16.888 1.00 96.81 268 SER A CA 1
ATOM 2110 C C . SER A 1 268 ? -15.905 10.693 17.063 1.00 96.81 268 SER A C 1
ATOM 2112 O O . SER A 1 268 ? -15.133 10.914 17.998 1.00 96.81 268 SER A O 1
ATOM 2114 N N . ARG A 1 269 ? -16.201 11.644 16.168 1.00 93.81 269 ARG A N 1
ATOM 2115 C CA . ARG A 1 269 ? -15.651 13.009 16.245 1.00 93.81 269 ARG A CA 1
ATOM 2116 C C . ARG A 1 269 ? -16.127 13.754 17.486 1.00 93.81 269 ARG A C 1
ATOM 2118 O O . ARG A 1 269 ? -15.420 14.650 17.937 1.00 93.81 269 ARG A O 1
ATOM 2125 N N . THR A 1 270 ? -17.317 13.431 17.994 1.00 95.19 270 THR A N 1
ATOM 2126 C CA . THR A 1 270 ? -17.866 14.069 19.195 1.00 95.19 270 THR A CA 1
ATOM 2127 C C . THR A 1 270 ? -17.213 13.519 20.449 1.00 95.19 270 THR A C 1
ATOM 2129 O O . THR A 1 270 ? -16.813 14.297 21.310 1.00 95.19 270 THR A O 1
ATOM 2132 N N . ASP A 1 271 ? -17.057 12.199 20.519 1.00 96.31 271 ASP A N 1
ATOM 2133 C CA . ASP A 1 271 ? -16.671 11.525 21.762 1.00 96.31 271 ASP A CA 1
ATOM 2134 C C . ASP A 1 271 ? -15.147 11.489 21.932 1.00 96.31 271 ASP A C 1
ATOM 2136 O O . ASP A 1 271 ? -14.645 11.494 23.050 1.00 96.31 271 ASP A O 1
ATOM 2140 N N . PHE A 1 272 ? -14.404 11.539 20.821 1.00 97.50 272 PHE A N 1
ATOM 2141 C CA . PHE A 1 272 ? -12.940 11.488 20.792 1.00 97.50 272 PHE A CA 1
ATOM 2142 C C . PHE A 1 272 ? -12.318 12.768 20.211 1.00 97.50 272 PHE A C 1
ATOM 2144 O O . PHE A 1 272 ? -11.267 12.736 19.564 1.00 97.50 272 PHE A O 1
ATOM 2151 N N . ALA A 1 273 ? -12.960 13.920 20.432 1.00 96.44 273 ALA A N 1
ATOM 2152 C CA . ALA A 1 273 ? -12.467 15.215 19.957 1.00 96.44 273 ALA A CA 1
ATOM 2153 C C . ALA A 1 273 ? -11.066 15.555 20.503 1.00 96.44 273 ALA A C 1
ATOM 2155 O O . ALA A 1 273 ? -10.253 16.156 19.797 1.00 96.44 273 ALA A O 1
ATOM 2156 N N . GLU A 1 274 ? -10.774 15.164 21.746 1.00 97.12 274 GLU A N 1
ATOM 2157 C CA . GLU A 1 274 ? -9.468 15.378 22.379 1.00 97.12 274 GLU A CA 1
ATOM 2158 C C . GLU A 1 274 ? -8.381 14.541 21.710 1.00 97.12 274 GLU A C 1
ATOM 2160 O O . GLU A 1 274 ? -7.403 15.112 21.230 1.00 97.12 274 GLU A O 1
ATOM 2165 N N . LEU A 1 275 ? -8.604 13.233 21.539 1.00 97.19 275 LEU A N 1
ATOM 2166 C CA . LEU A 1 275 ? -7.701 12.353 20.793 1.00 97.19 275 LEU A CA 1
ATOM 2167 C C . LEU A 1 275 ? -7.422 12.889 19.380 1.00 97.19 275 LEU A C 1
ATOM 2169 O O . LEU A 1 275 ? -6.270 12.933 18.946 1.00 97.19 275 LEU A O 1
ATOM 2173 N N . PHE A 1 276 ? -8.454 13.351 18.664 1.00 95.94 276 PHE A N 1
ATOM 2174 C CA . PHE A 1 276 ? -8.281 13.945 17.335 1.00 95.94 276 PHE A CA 1
ATOM 2175 C C . PHE A 1 276 ? -7.326 15.147 17.359 1.00 95.94 276 PHE A C 1
ATOM 2177 O O . PHE A 1 276 ? -6.473 15.286 16.479 1.00 95.94 276 PHE A O 1
ATOM 2184 N N . ASN A 1 277 ? -7.443 16.017 18.365 1.00 95.12 277 ASN A N 1
ATOM 2185 C CA . ASN A 1 277 ? -6.553 17.164 18.520 1.00 95.12 277 ASN A CA 1
ATOM 2186 C C . ASN A 1 277 ? -5.135 16.743 18.925 1.00 95.12 277 ASN A C 1
ATOM 2188 O O . ASN A 1 277 ? -4.181 17.263 18.345 1.00 95.12 277 ASN A O 1
ATOM 2192 N N . THR A 1 278 ? -4.991 15.779 19.837 1.00 95.75 278 THR A N 1
ATOM 2193 C CA . THR A 1 278 ? -3.694 15.207 20.227 1.00 95.75 278 THR A CA 1
ATOM 2194 C C . THR A 1 278 ? -2.953 14.678 19.007 1.00 95.75 278 THR A C 1
ATOM 2196 O O . THR A 1 278 ? -1.826 15.096 18.740 1.00 95.75 278 THR A O 1
ATOM 2199 N N . LEU A 1 279 ? -3.610 13.853 18.187 1.00 94.69 279 LEU A N 1
ATOM 2200 C CA . LEU A 1 279 ? -3.007 13.294 16.978 1.00 94.69 279 LEU A CA 1
ATOM 2201 C C . LEU A 1 279 ? -2.699 14.358 15.915 1.00 94.69 279 LEU A C 1
ATOM 2203 O O . LEU A 1 279 ? -1.720 14.228 15.185 1.00 94.69 279 LEU A O 1
ATOM 2207 N N . LYS A 1 280 ? -3.479 15.443 15.827 1.00 91.75 280 LYS A N 1
ATOM 2208 C CA . LYS A 1 280 ? -3.152 16.571 14.936 1.00 91.75 280 LYS A CA 1
ATOM 2209 C C . LYS A 1 280 ? -1.886 17.316 15.351 1.00 91.75 280 LYS A C 1
ATOM 2211 O O . LYS A 1 280 ? -1.204 17.849 14.479 1.00 91.75 280 LYS A O 1
ATOM 2216 N N . VAL A 1 281 ? -1.627 17.428 16.654 1.00 92.88 281 VAL A N 1
ATOM 2217 C CA . VAL A 1 281 ? -0.495 18.194 17.195 1.00 92.88 281 VAL A CA 1
ATOM 2218 C C . VAL A 1 281 ? 0.764 17.336 17.263 1.00 92.88 281 VAL A C 1
ATOM 2220 O O . VAL A 1 281 ? 1.815 17.775 16.803 1.00 92.88 281 VAL A O 1
ATOM 2223 N N . LYS A 1 282 ? 0.659 16.122 17.811 1.00 91.44 282 LYS A N 1
ATOM 2224 C CA . LYS A 1 282 ? 1.791 15.203 17.989 1.00 91.44 282 LYS A CA 1
ATOM 2225 C C . LYS A 1 282 ? 2.119 14.387 16.740 1.00 91.44 282 LYS A C 1
ATOM 2227 O O . LYS A 1 282 ? 3.255 13.961 16.574 1.00 91.44 282 LYS A O 1
ATOM 2232 N N . GLY A 1 283 ? 1.145 14.168 15.858 1.00 90.00 283 GLY A N 1
ATOM 2233 C CA . GLY A 1 283 ? 1.266 13.289 14.692 1.00 90.00 283 GLY A CA 1
ATOM 2234 C C . GLY A 1 283 ? 1.040 11.813 15.029 1.00 90.00 283 GLY A C 1
ATOM 2235 O O . GLY A 1 283 ? 0.265 11.148 14.342 1.00 90.00 283 GLY A O 1
ATOM 2236 N N . GLU A 1 284 ? 1.663 11.332 16.104 1.00 92.25 284 GLU A N 1
ATOM 2237 C CA . GLU A 1 284 ? 1.551 9.959 16.600 1.00 92.25 284 GLU A CA 1
ATOM 2238 C C . GLU A 1 284 ? 1.502 9.937 18.136 1.00 92.25 284 GLU A C 1
ATOM 2240 O O . GLU A 1 284 ? 2.058 10.824 18.790 1.00 92.25 284 GLU A O 1
ATOM 2245 N N . THR A 1 285 ? 0.803 8.959 18.714 1.00 94.25 285 THR A N 1
ATOM 2246 C CA . THR A 1 285 ? 0.818 8.689 20.161 1.00 94.25 285 THR A CA 1
ATOM 2247 C C . THR A 1 285 ? 0.611 7.203 20.442 1.00 94.25 285 THR A C 1
ATOM 2249 O O . THR A 1 285 ? -0.039 6.513 19.651 1.00 94.25 285 THR A O 1
ATOM 2252 N N . LEU A 1 286 ? 1.115 6.720 21.577 1.00 93.50 286 LEU A N 1
ATOM 2253 C CA . LEU A 1 286 ? 0.767 5.403 22.092 1.00 93.50 286 LEU A CA 1
ATOM 2254 C C . LEU A 1 286 ? -0.704 5.401 22.521 1.00 93.50 286 LEU A C 1
ATOM 2256 O O . LEU A 1 286 ? -1.136 6.254 23.301 1.00 93.50 286 LEU A O 1
ATOM 2260 N N . LEU A 1 287 ? -1.473 4.445 22.007 1.00 96.00 287 LEU A N 1
ATOM 2261 C CA . LEU A 1 287 ? -2.894 4.297 22.290 1.00 96.00 287 LEU A CA 1
ATOM 2262 C C . LEU A 1 287 ? -3.212 2.850 22.650 1.00 96.00 287 LEU A C 1
ATOM 2264 O O . LEU A 1 287 ? -2.812 1.924 21.947 1.00 96.00 287 LEU A O 1
ATOM 2268 N N . VAL A 1 288 ? -4.006 2.673 23.701 1.00 96.31 288 VAL A N 1
ATOM 2269 C CA . VAL A 1 288 ? -4.716 1.431 24.006 1.00 96.31 288 VAL A CA 1
ATOM 2270 C C . VAL A 1 288 ? -6.214 1.676 23.858 1.00 96.31 288 VAL A C 1
ATOM 2272 O O . VAL A 1 288 ? -6.730 2.698 24.305 1.00 96.31 288 VAL A O 1
ATOM 2275 N N . GLY A 1 289 ? -6.932 0.781 23.192 1.00 96.38 289 GLY A N 1
ATOM 2276 C CA . GLY A 1 289 ? -8.346 0.993 22.919 1.00 96.38 289 GLY A CA 1
ATOM 2277 C C . GLY A 1 289 ? -9.141 -0.274 22.680 1.00 96.38 289 GLY A C 1
ATOM 2278 O O . GLY A 1 289 ? -8.599 -1.375 22.563 1.00 96.38 289 GLY A O 1
ATOM 2279 N N . THR A 1 290 ? -10.448 -0.071 22.587 1.00 98.06 290 THR A N 1
ATOM 2280 C CA . THR A 1 290 ? -11.445 -1.100 22.314 1.00 98.06 290 THR A CA 1
ATOM 2281 C C . THR A 1 290 ? -12.029 -0.874 2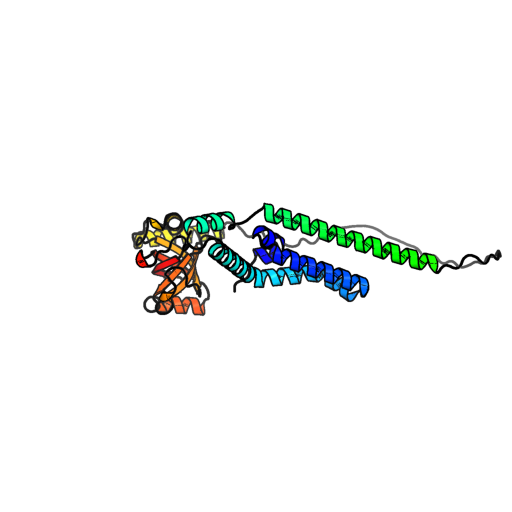0.931 1.00 98.06 290 THR A C 1
ATOM 2283 O O . THR A 1 290 ? -12.570 0.197 20.640 1.00 98.06 290 THR A O 1
ATOM 2286 N N . GLY A 1 291 ? -11.923 -1.892 20.081 1.00 97.06 291 GLY A N 1
ATOM 2287 C CA . GLY A 1 291 ? -12.541 -1.930 18.763 1.00 97.06 291 GLY A CA 1
ATOM 2288 C C . GLY A 1 291 ? -13.644 -2.979 18.688 1.00 97.06 291 GLY A C 1
ATOM 2289 O O . GLY A 1 291 ? -13.631 -3.962 19.424 1.00 97.06 291 GLY A O 1
ATOM 2290 N N . PHE A 1 292 ? -14.592 -2.790 17.776 1.00 96.69 292 PHE A N 1
ATOM 2291 C CA . PHE A 1 292 ? -15.564 -3.812 17.390 1.00 96.69 292 PHE A CA 1
ATOM 2292 C C . PHE A 1 292 ? -16.019 -3.605 15.944 1.00 96.69 292 PHE A C 1
ATOM 2294 O O . PHE A 1 292 ? -15.880 -2.519 15.374 1.00 96.69 292 PHE A O 1
ATOM 2301 N N . ILE A 1 293 ? -16.575 -4.650 15.333 1.00 96.62 293 ILE A N 1
ATOM 2302 C CA . ILE A 1 293 ? -17.105 -4.589 13.966 1.00 96.62 293 ILE A CA 1
ATOM 2303 C C . ILE A 1 293 ? -18.630 -4.707 14.023 1.00 96.62 293 ILE A C 1
ATOM 2305 O O . ILE A 1 293 ? -19.127 -5.807 14.281 1.00 96.62 293 ILE A O 1
ATOM 2309 N N . PRO A 1 294 ? -19.382 -3.614 13.784 1.00 95.31 294 PRO A N 1
ATOM 2310 C CA . PRO A 1 294 ? -20.832 -3.687 13.690 1.00 95.31 294 PRO A CA 1
ATOM 2311 C C . PRO A 1 294 ? -21.248 -4.612 12.548 1.00 95.31 294 PRO A C 1
ATOM 2313 O O . PRO A 1 294 ? -20.740 -4.493 11.429 1.00 95.31 294 PRO A O 1
ATOM 2316 N N . SER A 1 295 ? -22.186 -5.522 12.805 1.00 94.06 295 SER A N 1
ATOM 2317 C CA . SER A 1 295 ? -22.639 -6.489 11.793 1.00 94.06 295 SER A CA 1
ATOM 2318 C C . SER A 1 295 ? -23.197 -5.840 10.524 1.00 94.06 295 SER A C 1
ATOM 2320 O O . SER A 1 295 ? -23.088 -6.400 9.439 1.00 94.06 295 SER A O 1
ATOM 2322 N N . GLU A 1 296 ? -23.770 -4.648 10.653 1.00 93.44 296 GLU A N 1
ATOM 2323 C CA . GLU A 1 296 ? -24.322 -3.837 9.571 1.00 93.44 296 GLU A CA 1
ATOM 2324 C C . GLU A 1 296 ? -23.262 -3.163 8.689 1.00 93.44 296 GLU A C 1
ATOM 2326 O O . GLU A 1 296 ? -23.581 -2.766 7.570 1.00 93.44 296 GLU A O 1
ATOM 2331 N N . LEU A 1 297 ? -22.024 -3.032 9.177 1.00 89.94 297 LEU A N 1
ATOM 2332 C CA . LEU A 1 297 ? -20.904 -2.454 8.430 1.00 89.94 297 LEU A CA 1
ATOM 2333 C C . LEU A 1 297 ? -19.958 -3.518 7.869 1.00 89.94 297 LEU A C 1
ATOM 2335 O O . LEU A 1 297 ? -19.084 -3.179 7.076 1.00 89.94 297 LEU A O 1
ATOM 2339 N N . TYR A 1 298 ? -20.115 -4.781 8.275 1.00 91.31 298 TYR A N 1
ATOM 2340 C CA . TYR A 1 298 ? -19.220 -5.852 7.862 1.00 91.31 298 TYR A CA 1
ATOM 2341 C C . TYR A 1 298 ? -19.361 -6.180 6.373 1.00 91.31 298 TYR A C 1
ATOM 2343 O O . TYR A 1 298 ? -20.437 -6.546 5.897 1.00 91.31 298 TYR A O 1
ATOM 2351 N N . GLU A 1 299 ? -18.238 -6.139 5.660 1.00 88.81 299 GLU A N 1
ATOM 2352 C CA . GLU A 1 299 ? -18.107 -6.688 4.315 1.00 88.81 299 GLU A CA 1
ATOM 2353 C C . GLU A 1 299 ? -17.063 -7.812 4.273 1.00 88.81 299 GLU A C 1
ATOM 2355 O O . GLU A 1 299 ? -15.987 -7.733 4.880 1.00 88.81 299 GLU A O 1
ATOM 2360 N N . ASP A 1 300 ? -17.354 -8.855 3.488 1.00 84.44 300 ASP A N 1
ATOM 2361 C CA . ASP A 1 300 ? -16.409 -9.942 3.249 1.00 84.44 300 ASP A CA 1
ATOM 2362 C C . ASP A 1 300 ? -15.082 -9.380 2.722 1.00 84.44 300 ASP A C 1
ATOM 2364 O O . ASP A 1 300 ? -15.023 -8.673 1.715 1.00 84.44 300 ASP A O 1
ATOM 2368 N N . SER A 1 301 ? -13.980 -9.763 3.371 1.00 82.81 301 SER A N 1
ATOM 2369 C CA . SER A 1 301 ? -12.621 -9.312 3.031 1.00 82.81 301 SER A CA 1
ATOM 2370 C C . SER A 1 301 ? -12.333 -7.814 3.255 1.00 82.81 301 SER A C 1
ATOM 2372 O O . SER A 1 301 ? -11.366 -7.311 2.678 1.00 82.81 301 SER A O 1
ATOM 2374 N N . GLN A 1 302 ? -13.090 -7.109 4.110 1.00 85.12 302 GLN A N 1
ATOM 2375 C CA . GLN A 1 302 ? -12.855 -5.683 4.421 1.00 85.12 302 GLN A CA 1
ATOM 2376 C C . GLN A 1 302 ? -11.464 -5.370 5.013 1.00 85.12 302 GLN A C 1
ATOM 2378 O O . GLN A 1 302 ? -10.985 -4.237 4.926 1.00 85.12 302 GLN A O 1
ATOM 2383 N N . GLY A 1 303 ? -10.784 -6.377 5.571 1.00 89.56 303 GLY A N 1
ATOM 2384 C CA . GLY A 1 303 ? -9.515 -6.222 6.283 1.00 89.56 303 GLY A CA 1
ATOM 2385 C C . GLY A 1 303 ? -9.712 -5.742 7.723 1.00 89.56 303 GLY A C 1
ATOM 2386 O O . GLY A 1 303 ? -10.799 -5.863 8.280 1.00 89.56 303 GLY A O 1
ATOM 2387 N N . ASN A 1 304 ? -8.653 -5.207 8.326 1.00 93.62 304 ASN A N 1
ATOM 2388 C CA . ASN A 1 304 ? -8.607 -4.825 9.741 1.00 93.62 304 ASN A CA 1
ATOM 2389 C C . ASN A 1 304 ? -9.269 -3.455 9.983 1.00 93.62 304 ASN A C 1
ATOM 2391 O O . ASN A 1 304 ? -8.598 -2.469 10.299 1.00 93.62 304 ASN A O 1
ATOM 2395 N N . LEU A 1 305 ? -10.584 -3.386 9.761 1.00 95.19 305 LEU A N 1
ATOM 2396 C CA . LEU A 1 305 ? -11.413 -2.189 9.918 1.00 95.19 305 LEU A CA 1
ATOM 2397 C C . LEU A 1 305 ? -12.432 -2.398 11.038 1.00 95.19 305 LEU A C 1
ATOM 2399 O O . LEU A 1 305 ? -13.139 -3.404 11.041 1.00 95.19 305 LEU A O 1
ATOM 2403 N N . ALA A 1 306 ? -12.514 -1.446 11.966 1.00 96.50 306 ALA A N 1
ATOM 2404 C CA . ALA A 1 306 ? -13.421 -1.504 13.112 1.00 96.50 306 ALA A CA 1
ATOM 2405 C C . ALA A 1 306 ? -13.855 -0.108 13.568 1.00 96.50 306 ALA A C 1
ATOM 2407 O O . ALA A 1 306 ? -13.205 0.892 13.275 1.00 96.50 306 ALA A O 1
ATOM 2408 N N . VAL A 1 307 ? -14.945 -0.038 14.326 1.00 97.44 307 VAL A N 1
ATOM 2409 C CA . VAL A 1 307 ? -15.333 1.161 15.078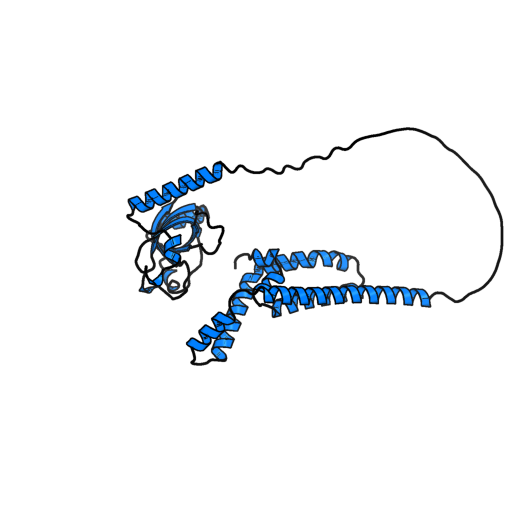 1.00 97.44 307 VAL A CA 1
ATOM 2410 C C . VAL A 1 307 ? -14.681 1.102 16.455 1.00 97.44 307 VAL A C 1
ATOM 2412 O O . VAL A 1 307 ? -14.613 0.033 17.059 1.00 97.44 307 VAL A O 1
ATOM 2415 N N . ALA A 1 308 ? -14.200 2.238 16.953 1.00 97.56 308 ALA A N 1
ATOM 2416 C CA . ALA A 1 308 ? -13.709 2.346 18.319 1.00 97.56 308 ALA A CA 1
ATOM 2417 C C . ALA A 1 308 ? -14.857 2.654 19.287 1.00 97.56 308 ALA A C 1
ATOM 2419 O O . ALA A 1 308 ? -15.631 3.584 19.047 1.00 97.56 308 ALA A O 1
ATOM 2420 N N . SER A 1 309 ? -14.946 1.910 20.391 1.00 96.69 309 SER A N 1
ATOM 2421 C CA . SER A 1 309 ? -15.877 2.206 21.489 1.00 96.69 309 SER A CA 1
ATOM 2422 C C . SER A 1 309 ? -15.195 2.932 22.648 1.00 96.69 309 SER A C 1
ATOM 2424 O O . SER A 1 309 ? -15.829 3.756 23.303 1.00 96.69 309 SER A O 1
ATOM 2426 N N . GLN A 1 310 ? -13.907 2.669 22.891 1.00 96.56 310 GLN A N 1
ATOM 2427 C CA . GLN A 1 310 ? -13.134 3.255 23.990 1.00 96.56 310 GLN A CA 1
ATOM 2428 C C . GLN A 1 310 ? -11.659 3.419 23.607 1.00 96.56 310 GLN A C 1
ATOM 2430 O O . GLN A 1 310 ? -11.151 2.679 22.765 1.00 96.56 310 GLN A O 1
ATOM 2435 N N . ALA A 1 311 ? -10.959 4.369 24.233 1.00 96.69 311 ALA A N 1
ATOM 2436 C CA . ALA A 1 311 ? -9.509 4.510 24.116 1.00 96.69 311 ALA A CA 1
ATOM 2437 C C . ALA A 1 311 ? -8.907 5.297 25.283 1.00 96.69 311 ALA A C 1
ATOM 2439 O O . ALA A 1 311 ? -9.565 6.152 25.871 1.00 96.69 311 ALA A O 1
ATOM 2440 N N . SER A 1 312 ? -7.638 5.016 25.559 1.00 95.88 312 SER A N 1
ATOM 2441 C CA . SER A 1 312 ? -6.734 5.760 26.431 1.00 95.88 312 SER A CA 1
ATOM 2442 C C . SER A 1 312 ? -5.404 5.948 25.697 1.00 95.88 312 SER A C 1
ATOM 2444 O O . SER A 1 312 ? -4.987 5.075 24.933 1.00 95.88 312 SER A O 1
ATOM 2446 N N . TRP A 1 313 ? -4.755 7.093 25.869 1.00 94.88 313 TRP A N 1
ATOM 2447 C CA . TRP A 1 313 ? -3.548 7.450 25.124 1.00 94.88 313 TRP A CA 1
ATOM 2448 C C . TRP A 1 313 ? -2.612 8.320 25.956 1.00 94.88 313 TRP A C 1
ATOM 2450 O O . TRP A 1 313 ? -3.022 8.924 26.947 1.00 94.88 313 TRP A O 1
ATOM 2460 N N . GLU A 1 314 ? -1.356 8.417 25.525 1.00 87.38 314 GLU A N 1
ATOM 2461 C CA . GLU A 1 314 ? -0.395 9.336 26.135 1.00 87.38 314 GLU A CA 1
ATOM 2462 C C . GLU A 1 314 ? -0.657 10.790 25.696 1.00 87.38 314 GLU A C 1
ATOM 2464 O O . GLU A 1 314 ? -0.519 11.153 24.516 1.00 87.38 314 GLU A O 1
ATOM 2469 N N . GLU A 1 315 ? -1.055 11.630 26.657 1.00 73.38 315 GLU A N 1
ATOM 2470 C CA . GLU A 1 315 ? -1.326 13.069 26.478 1.00 73.38 315 GLU A CA 1
ATOM 2471 C C . GLU A 1 315 ? -0.113 13.897 26.077 1.00 73.38 315 GLU A C 1
ATOM 2473 O O . GLU A 1 315 ? 1.026 13.643 26.536 1.00 73.38 315 GLU A O 1
#

Solvent-accessible surface area (backbone atoms only — not comparable to full-atom values): 18371 Å² total; per-residue (Å²): 135,63,78,26,67,60,25,32,76,47,31,61,44,39,36,14,23,59,69,39,56,69,59,44,51,52,53,53,50,51,49,54,51,48,53,54,49,36,66,73,66,69,44,72,69,53,58,60,48,56,71,49,51,59,58,54,49,18,51,52,29,13,59,41,39,56,58,54,51,51,54,54,50,50,53,51,51,51,50,43,52,68,76,38,72,94,35,68,70,61,36,51,55,50,49,63,68,71,45,76,75,34,73,68,31,30,54,52,41,50,52,54,49,52,51,52,52,51,51,53,54,50,51,54,54,51,52,52,53,53,55,52,54,56,60,61,70,72,57,81,85,81,82,90,78,89,87,81,90,82,90,85,84,89,86,87,84,88,82,88,79,90,84,86,83,88,79,91,83,82,83,82,77,88,80,81,79,78,75,80,65,62,60,58,53,51,52,51,50,52,51,52,51,46,53,51,50,26,62,75,70,72,46,88,44,41,48,82,66,43,70,80,47,48,90,84,44,54,66,43,65,24,35,46,47,20,48,30,27,76,46,92,76,62,54,62,66,44,54,77,41,64,86,57,25,46,33,30,36,29,43,54,72,63,98,64,95,51,88,83,66,49,31,38,35,34,33,45,48,82,85,39,44,64,60,56,49,48,31,70,74,64,47,54,36,55,31,40,34,33,34,28,35,52,68,91,40,66,45,93,88,59,65,57,60,30,39,43,83,47,74,50,64,69,129

Mean predicted aligned error: 19.14 Å

Foldseek 3Di:
DAFDPCCLPVPVLVCLQFVVVVVLCVLLVVLLVLLVVCLVVVDVVSVVCNVVSSNVRSRVCRVCVVVSSVVVLVVLLVVLCVVDPPDPVSSVVVSVVSGDTDPVSSVVSVVVVVVSVVVSVVVVVVSVVVVVVVVVVPDDPDDDDDDDDDDDDDDDDDDDDDDDDDDDDDDDDDPPPDDPPVLVVVLVVQVVVQVVVCVVVVHDAALVRCQVPVVVQAPHKHKFKFKKAWDPDADQLRNVCVVFWTWIWGDGPDPDPDPQSIAIETEGCVVCVVVVVVRVVVRIWIKMFMWHHHPNRDDVPPGRYTYTPTMDIDD